Protein AF-A0A821RJ54-F1 (afdb_monomer_lite)

pLDDT: mean 86.12, std 19.25, range [28.7, 98.38]

Structure (mmCIF, N/CA/C/O backbone):
data_AF-A0A821RJ54-F1
#
_entry.id   AF-A0A821RJ54-F1
#
loop_
_atom_site.group_PDB
_atom_site.id
_atom_site.type_symbol
_atom_site.label_atom_id
_atom_site.label_alt_id
_atom_site.label_comp_id
_atom_site.label_asym_id
_atom_site.label_entity_id
_atom_site.label_seq_id
_atom_site.pdbx_PDB_ins_code
_atom_site.Cartn_x
_atom_site.Cartn_y
_atom_site.Cartn_z
_atom_site.occupancy
_atom_site.B_iso_or_equiv
_atom_site.auth_seq_id
_atom_site.auth_comp_id
_atom_site.auth_asym_id
_atom_site.auth_atom_id
_atom_site.pdbx_PDB_model_num
ATOM 1 N N . MET A 1 1 ? -4.723 -17.948 9.704 1.00 34.53 1 MET A N 1
ATOM 2 C CA . MET A 1 1 ? -5.056 -16.694 10.411 1.00 34.53 1 MET A CA 1
ATOM 3 C C . MET A 1 1 ? -3.763 -15.962 10.741 1.00 34.53 1 MET A C 1
ATOM 5 O O . MET A 1 1 ? -3.306 -16.032 11.872 1.00 34.53 1 MET A O 1
ATOM 9 N N . SER A 1 2 ? -3.156 -15.291 9.763 1.00 28.70 2 SER A N 1
ATOM 10 C CA . SER A 1 2 ? -2.050 -14.372 10.047 1.00 28.70 2 SER A CA 1
ATOM 11 C C . SER A 1 2 ? -2.636 -12.979 10.188 1.00 28.70 2 SER A C 1
ATOM 13 O O . SER A 1 2 ? -2.701 -12.222 9.225 1.00 28.70 2 SER A O 1
ATOM 15 N N . PHE A 1 3 ? -3.133 -12.679 11.389 1.00 28.75 3 PHE A N 1
ATOM 16 C CA . PHE A 1 3 ? -3.242 -11.293 11.824 1.00 28.75 3 PHE A CA 1
ATOM 17 C C . PHE A 1 3 ? -1.809 -10.775 11.871 1.00 28.75 3 PHE A C 1
ATOM 19 O O . PHE A 1 3 ? -1.004 -11.257 12.666 1.00 28.75 3 PHE A O 1
ATOM 26 N N . LEU A 1 4 ? -1.467 -9.923 10.907 1.00 35.19 4 LEU A N 1
ATOM 27 C CA . LEU A 1 4 ? -0.118 -9.415 10.732 1.00 35.19 4 LEU A CA 1
ATOM 28 C C . LEU A 1 4 ? 0.361 -8.783 12.037 1.00 35.19 4 LEU A C 1
ATOM 30 O O . LEU A 1 4 ? -0.200 -7.810 12.536 1.00 35.19 4 LEU A O 1
ATOM 34 N N . SER A 1 5 ? 1.405 -9.420 12.557 1.00 35.84 5 SER A N 1
ATOM 35 C CA . SER A 1 5 ? 2.320 -8.931 13.567 1.00 35.84 5 SER A CA 1
ATOM 36 C C . SER A 1 5 ? 2.819 -7.550 13.159 1.00 35.84 5 SER A C 1
ATOM 38 O O . SER A 1 5 ? 3.601 -7.420 12.220 1.00 35.84 5 SER A O 1
ATOM 40 N N . ILE A 1 6 ? 2.358 -6.520 13.862 1.00 37.44 6 ILE A N 1
ATOM 41 C CA . ILE A 1 6 ? 3.040 -5.232 13.922 1.00 37.44 6 ILE A CA 1
ATOM 42 C C . ILE A 1 6 ? 3.232 -4.930 15.400 1.00 37.44 6 ILE A C 1
ATOM 44 O O . ILE A 1 6 ? 2.366 -4.395 16.082 1.00 37.44 6 ILE A O 1
ATOM 48 N N . SER A 1 7 ? 4.376 -5.421 15.872 1.00 29.98 7 SER A N 1
ATOM 49 C CA . SER A 1 7 ? 5.270 -4.801 16.843 1.00 29.98 7 SER A CA 1
ATOM 50 C C . SER A 1 7 ? 4.654 -3.653 17.645 1.00 29.98 7 SER A C 1
ATOM 52 O O . SER A 1 7 ? 4.713 -2.495 17.235 1.00 29.98 7 SER A O 1
ATOM 54 N N . SER A 1 8 ? 4.184 -3.975 18.850 1.00 30.19 8 SER A N 1
ATOM 55 C CA . SER A 1 8 ? 4.201 -3.065 19.993 1.00 30.19 8 SER A CA 1
ATOM 56 C C . SER A 1 8 ? 5.647 -2.622 20.227 1.00 30.19 8 SER A C 1
ATOM 58 O O . SER A 1 8 ? 6.388 -3.245 20.981 1.00 30.19 8 SER A O 1
ATOM 60 N N . LYS A 1 9 ? 6.098 -1.599 19.502 1.00 33.84 9 LYS A N 1
ATOM 61 C CA . LYS A 1 9 ? 7.295 -0.858 19.880 1.00 33.84 9 LYS A CA 1
ATOM 62 C C . LYS A 1 9 ? 6.840 0.219 20.844 1.00 33.84 9 LYS A C 1
ATOM 64 O O . LYS A 1 9 ? 6.171 1.168 20.446 1.00 33.84 9 LYS A O 1
ATOM 69 N N . SER A 1 10 ? 7.165 -0.019 22.108 1.00 35.53 10 SER A N 1
ATOM 70 C CA . SER A 1 10 ? 7.227 0.964 23.173 1.00 35.53 10 SER A CA 1
ATOM 71 C C . SER A 1 10 ? 7.768 2.284 22.627 1.00 35.53 10 SER A C 1
ATOM 73 O O . SER A 1 10 ? 8.932 2.370 22.243 1.00 35.53 10 SER A O 1
ATOM 75 N N . LEU A 1 11 ? 6.908 3.294 22.561 1.00 31.62 11 LEU A N 1
ATOM 76 C CA . LEU A 1 11 ? 7.347 4.672 22.706 1.00 31.62 11 LEU A CA 1
ATOM 77 C C . LEU A 1 11 ? 7.414 4.882 24.211 1.00 31.62 11 LEU A C 1
ATOM 79 O O . LEU A 1 11 ? 6.404 5.124 24.870 1.00 31.62 11 LEU A O 1
ATOM 83 N N . GLU A 1 12 ? 8.601 4.616 24.745 1.00 32.25 12 GLU A N 1
ATOM 84 C CA . GLU A 1 12 ? 8.975 5.038 26.082 1.00 32.25 12 GLU A CA 1
ATOM 85 C C . GLU A 1 12 ? 8.713 6.540 26.216 1.00 32.25 12 GLU A C 1
ATOM 87 O O . GLU A 1 12 ? 8.989 7.337 25.317 1.00 32.25 12 GLU A O 1
ATOM 92 N N . ASN A 1 13 ? 8.089 6.870 27.343 1.00 39.12 13 ASN A N 1
ATOM 93 C CA . ASN A 1 13 ? 7.921 8.207 27.877 1.00 39.12 13 ASN A CA 1
ATOM 94 C C . ASN A 1 13 ? 9.247 8.965 27.847 1.00 39.12 13 ASN A C 1
ATOM 96 O O . ASN A 1 13 ? 10.167 8.527 28.523 1.00 39.12 13 ASN A O 1
ATOM 100 N N . ASP A 1 14 ? 9.294 10.124 27.190 1.00 34.56 14 ASP A N 1
ATOM 101 C CA . ASP A 1 14 ? 10.335 11.131 27.461 1.00 34.56 14 ASP A CA 1
ATOM 102 C C . ASP A 1 14 ? 9.883 12.595 27.261 1.00 34.56 14 ASP A C 1
ATOM 104 O O . ASP A 1 14 ? 10.694 13.510 27.326 1.00 34.56 14 ASP A O 1
ATOM 108 N N . ASP A 1 15 ? 8.579 12.870 27.113 1.00 40.56 15 ASP A N 1
ATOM 109 C CA . ASP A 1 15 ? 8.075 14.244 26.890 1.00 40.56 15 ASP A CA 1
ATOM 110 C C . ASP A 1 15 ? 7.338 14.855 28.105 1.00 40.56 15 ASP A C 1
ATOM 112 O O . ASP A 1 15 ? 6.805 15.960 28.016 1.00 40.56 15 ASP A O 1
ATOM 116 N N . ASN A 1 16 ? 7.322 14.190 29.270 1.00 35.31 16 ASN A N 1
ATOM 117 C CA . ASN A 1 16 ? 6.563 14.673 30.438 1.00 35.31 16 ASN A CA 1
ATOM 118 C C . ASN A 1 16 ? 7.344 15.640 31.354 1.00 35.31 16 ASN A C 1
ATOM 120 O O . ASN A 1 16 ? 6.782 16.177 32.303 1.00 35.31 16 ASN A O 1
ATOM 124 N N . HIS A 1 17 ? 8.637 15.877 31.095 1.00 35.91 17 HIS A N 1
ATOM 125 C CA . HIS A 1 17 ? 9.466 16.767 31.926 1.00 35.91 17 HIS A CA 1
ATOM 126 C C . HIS A 1 17 ? 9.655 18.177 31.348 1.00 35.91 17 HIS A C 1
ATOM 128 O O . HIS A 1 17 ? 10.149 19.054 32.046 1.00 35.91 17 HIS A O 1
ATOM 134 N N . HIS A 1 18 ? 9.233 18.421 30.101 1.00 42.06 18 HIS A N 1
ATOM 135 C CA . HIS A 1 18 ? 9.397 19.723 29.438 1.00 42.06 18 HIS A CA 1
ATOM 136 C C . HIS A 1 18 ? 8.102 20.551 29.359 1.00 42.06 18 HIS A C 1
ATOM 138 O O . HIS A 1 18 ? 8.155 21.750 29.097 1.00 42.06 18 HIS A O 1
ATOM 144 N N . HIS A 1 19 ? 6.940 19.934 29.610 1.00 42.72 19 HIS A N 1
ATOM 145 C CA . HIS A 1 19 ? 5.665 20.653 29.723 1.00 42.72 19 HIS A CA 1
ATOM 146 C C . HIS A 1 19 ? 5.599 21.480 31.011 1.00 42.72 19 HIS A C 1
ATOM 148 O O . HIS A 1 19 ? 5.215 22.644 30.978 1.00 42.72 19 HIS A O 1
ATOM 154 N N . HIS A 1 20 ? 6.088 20.932 32.129 1.00 42.62 20 HIS A N 1
ATOM 155 C CA . HIS A 1 20 ? 5.952 21.588 33.429 1.00 42.62 20 HIS A CA 1
ATOM 156 C C . HIS A 1 20 ? 6.779 22.880 33.552 1.00 42.62 20 HIS A C 1
ATOM 158 O O . HIS A 1 20 ? 6.346 23.829 34.198 1.00 42.62 20 HIS A O 1
ATOM 164 N N . THR A 1 21 ? 7.942 22.945 32.894 1.00 50.69 21 THR A N 1
ATOM 165 C CA . THR A 1 21 ? 8.817 24.132 32.894 1.00 50.69 21 THR A CA 1
ATOM 166 C C . THR A 1 21 ? 8.290 25.244 31.986 1.00 50.69 21 THR A C 1
ATOM 168 O O . THR A 1 21 ? 8.485 26.417 32.281 1.00 50.69 21 THR A O 1
ATOM 171 N N . LYS A 1 22 ? 7.600 24.893 30.892 1.00 50.34 22 LYS A N 1
ATOM 172 C CA . LYS A 1 22 ? 7.059 25.867 29.932 1.00 50.34 22 LYS A CA 1
ATOM 173 C C . LYS A 1 22 ? 5.683 26.399 30.329 1.00 50.34 22 LYS A C 1
ATOM 175 O O . LYS A 1 22 ? 5.432 27.582 30.140 1.00 50.34 22 LYS A O 1
ATOM 180 N N . ASP A 1 23 ? 4.853 25.584 30.976 1.00 53.19 23 ASP A N 1
ATOM 181 C CA . ASP A 1 23 ? 3.610 26.059 31.598 1.00 53.19 23 ASP A CA 1
ATOM 182 C C . ASP A 1 23 ? 3.908 26.996 32.790 1.00 53.19 23 ASP A C 1
ATOM 184 O O . ASP A 1 23 ? 3.153 27.928 33.052 1.00 53.19 23 ASP A O 1
ATOM 188 N N . SER A 1 24 ? 5.060 26.819 33.458 1.00 54.16 24 SER A N 1
ATOM 189 C CA . SER A 1 24 ? 5.562 27.752 34.478 1.00 54.16 24 SER A CA 1
ATOM 190 C C . SER A 1 24 ? 5.932 29.122 33.901 1.00 54.16 24 SER A C 1
ATOM 192 O O . SER A 1 24 ? 5.669 30.122 34.553 1.00 54.16 24 SER A O 1
ATOM 194 N N . LEU A 1 25 ? 6.505 29.185 32.692 1.00 58.66 25 LEU A N 1
ATOM 195 C CA . LEU A 1 25 ? 6.824 30.451 32.013 1.00 58.66 25 LEU A CA 1
ATOM 196 C C . LEU A 1 25 ? 5.553 31.204 31.603 1.00 58.66 25 LEU A C 1
ATOM 198 O O . LEU A 1 25 ? 5.485 32.417 31.752 1.00 58.66 25 LEU A O 1
ATOM 202 N N . ILE A 1 26 ? 4.526 30.489 31.133 1.00 61.19 26 ILE A N 1
ATOM 203 C CA . ILE A 1 26 ? 3.223 31.091 30.814 1.00 61.19 26 ILE A CA 1
ATOM 204 C C . ILE A 1 26 ? 2.575 31.637 32.086 1.00 61.19 26 ILE A C 1
ATOM 206 O O . ILE A 1 26 ? 2.132 32.779 32.089 1.00 61.19 26 ILE A O 1
ATOM 210 N N . ASN A 1 27 ? 2.573 30.863 33.174 1.00 61.09 27 ASN A N 1
ATOM 211 C CA . ASN A 1 27 ? 2.041 31.327 34.453 1.00 61.09 27 ASN A CA 1
ATOM 212 C C . ASN A 1 27 ? 2.841 32.504 35.028 1.00 61.09 27 ASN A C 1
ATOM 214 O O . ASN A 1 27 ? 2.232 33.407 35.576 1.00 61.09 27 ASN A O 1
ATOM 218 N N . GLU A 1 28 ? 4.165 32.550 34.853 1.00 60.78 28 GLU A N 1
ATOM 219 C CA . GLU A 1 28 ? 4.994 33.677 35.304 1.00 60.78 28 GLU A CA 1
ATOM 220 C C . GLU A 1 28 ? 4.765 34.949 34.462 1.00 60.78 28 GLU A C 1
ATOM 222 O O . GLU A 1 28 ? 4.777 36.057 34.998 1.00 60.78 28 GLU A O 1
ATOM 227 N N . ILE A 1 29 ? 4.507 34.811 33.155 1.00 61.25 29 ILE A N 1
ATOM 228 C CA . ILE A 1 29 ? 4.112 35.924 32.272 1.00 61.25 29 ILE A CA 1
ATOM 229 C C . ILE A 1 29 ? 2.700 36.421 32.625 1.00 61.25 29 ILE A C 1
ATOM 231 O O . ILE A 1 29 ? 2.468 37.628 32.656 1.00 61.25 29 ILE A O 1
ATOM 235 N N . VAL A 1 30 ? 1.772 35.507 32.929 1.00 60.28 30 VAL A N 1
ATOM 236 C CA . VAL A 1 30 ? 0.394 35.834 33.328 1.00 60.28 30 VAL A CA 1
ATOM 237 C C . VAL A 1 30 ? 0.355 36.472 34.726 1.00 60.28 30 VAL A C 1
ATOM 239 O O . VAL A 1 30 ? -0.284 37.507 34.892 1.00 60.28 30 VAL A O 1
ATOM 242 N N . GLU A 1 31 ? 1.102 35.960 35.710 1.00 56.53 31 GLU A N 1
ATOM 243 C CA . GLU A 1 31 ? 1.198 36.565 37.052 1.00 56.53 31 GLU A CA 1
ATOM 244 C C . GLU A 1 31 ? 1.876 37.943 37.023 1.00 56.53 31 GLU A C 1
ATOM 246 O O . GLU A 1 31 ? 1.408 38.861 37.695 1.00 56.53 31 GLU A O 1
ATOM 251 N N . LYS A 1 32 ? 2.916 38.146 36.198 1.00 53.50 32 LYS A N 1
ATOM 252 C CA . LYS A 1 32 ? 3.509 39.484 35.999 1.00 53.50 32 LYS A CA 1
ATOM 253 C C . LYS A 1 32 ? 2.549 40.477 35.342 1.00 53.50 32 LYS A C 1
ATOM 255 O O . LYS A 1 32 ? 2.716 41.674 35.550 1.00 53.50 32 LYS A O 1
ATOM 260 N N . SER A 1 33 ? 1.563 40.007 34.575 1.00 47.56 33 SER A N 1
ATOM 261 C CA . SER A 1 33 ? 0.562 40.871 33.938 1.00 47.56 33 SER A CA 1
ATOM 262 C C . SER A 1 33 ? -0.592 41.280 34.865 1.00 47.56 33 SER A C 1
ATOM 264 O O . SER A 1 33 ? -1.154 42.356 34.676 1.00 47.56 33 SER A O 1
ATOM 266 N N . ASP A 1 34 ? -0.902 40.488 35.900 1.00 48.06 34 ASP A N 1
ATOM 267 C CA . ASP A 1 34 ? -1.974 40.793 36.865 1.00 48.06 34 ASP A CA 1
ATOM 268 C C . ASP A 1 34 ? -1.553 41.820 37.942 1.00 48.06 34 ASP A C 1
ATOM 270 O O . ASP A 1 34 ? -2.408 42.496 38.520 1.00 48.06 34 ASP A O 1
ATOM 274 N N . GLU A 1 35 ? -0.250 42.006 38.201 1.00 48.88 35 GLU A N 1
ATOM 275 C CA . GLU A 1 35 ? 0.247 43.048 39.122 1.00 48.88 35 GLU A CA 1
ATOM 276 C C . GLU A 1 35 ? 0.408 44.438 38.462 1.00 48.88 35 GLU A C 1
ATOM 278 O O . GLU A 1 35 ? 0.494 45.449 39.166 1.00 48.88 35 GLU A O 1
ATOM 283 N N . THR A 1 36 ? 0.368 44.530 37.126 1.00 45.75 36 THR A N 1
ATOM 284 C CA . THR A 1 36 ? 0.456 45.786 36.357 1.00 45.75 36 THR A CA 1
ATOM 285 C C . THR A 1 36 ? -0.816 46.024 35.540 1.00 45.75 36 THR A C 1
ATOM 287 O O . THR A 1 36 ? -0.853 45.808 34.331 1.00 45.75 36 THR A O 1
ATOM 290 N N . ASN A 1 37 ? -1.878 46.484 36.203 1.00 48.25 37 ASN A N 1
ATOM 291 C CA . ASN A 1 37 ? -3.096 46.942 35.527 1.00 48.25 37 ASN A CA 1
ATOM 292 C C . ASN A 1 37 ? -2.780 48.039 34.482 1.00 48.25 37 ASN A C 1
ATOM 294 O O . ASN A 1 37 ? -2.194 49.068 34.821 1.00 48.25 37 ASN A O 1
ATOM 298 N N . ASP A 1 38 ? -3.264 47.824 33.253 1.00 51.91 38 ASP A N 1
ATOM 299 C CA . ASP A 1 38 ? -3.436 48.788 32.151 1.00 51.91 38 ASP A CA 1
ATOM 300 C C . ASP A 1 38 ? -2.200 49.272 31.356 1.00 51.91 38 ASP A C 1
ATOM 302 O O . ASP A 1 38 ? -2.254 50.338 30.735 1.00 51.91 38 ASP A O 1
ATOM 306 N N . GLU A 1 39 ? -1.113 48.498 31.261 1.00 57.09 39 GLU A N 1
ATOM 307 C CA . GLU A 1 39 ? -0.114 48.721 30.197 1.00 57.09 39 GLU A CA 1
ATOM 308 C C . GLU A 1 39 ? -0.442 47.821 28.985 1.00 57.09 39 GLU A C 1
ATOM 310 O O . GLU A 1 39 ? -0.597 46.608 29.150 1.00 57.09 39 GLU A O 1
ATOM 315 N N . PRO A 1 40 ? -0.628 48.365 27.763 1.00 59.44 40 PRO A N 1
ATOM 316 C CA . PRO A 1 40 ? -0.972 47.544 26.610 1.00 59.44 40 PRO A CA 1
ATOM 317 C C . PRO A 1 40 ? 0.176 46.574 26.318 1.00 59.44 40 PRO A C 1
ATOM 319 O O . PRO A 1 40 ? 1.277 47.004 25.973 1.00 59.44 40 PRO A O 1
ATOM 322 N N . LEU A 1 41 ? -0.102 45.271 26.444 1.00 65.06 41 LEU A N 1
ATOM 323 C CA . LEU A 1 41 ? 0.812 44.197 26.053 1.00 65.06 41 LEU A CA 1
ATOM 324 C C . LEU A 1 41 ? 1.359 44.466 24.647 1.00 65.06 41 LEU A C 1
ATOM 326 O O . LEU A 1 41 ? 0.606 44.883 23.759 1.00 65.06 41 LEU A O 1
ATOM 330 N N . ASP A 1 42 ? 2.655 44.203 24.435 1.00 81.00 42 ASP A N 1
ATOM 331 C CA . ASP A 1 42 ? 3.249 44.288 23.099 1.00 81.00 42 ASP A CA 1
ATOM 332 C C . ASP A 1 42 ? 2.368 43.474 22.132 1.00 81.00 42 ASP A C 1
ATOM 334 O O . ASP A 1 42 ? 2.140 42.279 22.371 1.00 81.00 42 ASP A O 1
ATOM 338 N N . PRO A 1 43 ? 1.868 44.080 21.037 1.00 85.38 43 PRO A N 1
ATOM 339 C CA . PRO A 1 43 ? 1.039 43.389 20.057 1.00 85.38 43 PRO A CA 1
ATOM 340 C C . PRO A 1 43 ? 1.632 42.057 19.575 1.00 85.38 43 PRO A C 1
ATOM 342 O O . PRO A 1 43 ? 0.889 41.149 19.214 1.00 85.38 43 PRO A O 1
ATOM 345 N N . ARG A 1 44 ? 2.962 41.906 19.576 1.00 86.19 44 ARG A N 1
ATOM 346 C CA . ARG A 1 44 ? 3.659 40.663 19.214 1.00 86.19 44 ARG A CA 1
ATOM 347 C C . ARG A 1 44 ? 3.493 39.567 20.266 1.00 86.19 44 ARG A C 1
ATOM 349 O O . ARG A 1 44 ? 3.259 38.419 19.894 1.00 86.19 44 ARG A O 1
ATOM 356 N N . ILE A 1 45 ? 3.579 39.916 21.550 1.00 86.94 45 ILE A N 1
ATOM 357 C CA . ILE A 1 45 ? 3.339 38.989 22.668 1.00 86.94 45 ILE A CA 1
ATOM 358 C C . ILE A 1 45 ? 1.875 38.549 22.646 1.00 86.94 45 ILE A C 1
ATOM 360 O O . ILE A 1 45 ? 1.590 37.355 22.714 1.00 86.94 45 ILE A O 1
ATOM 364 N N . GLN A 1 46 ? 0.957 39.497 22.445 1.00 89.44 46 GLN A N 1
ATOM 365 C CA . GLN A 1 46 ? -0.475 39.222 22.342 1.00 89.44 46 GLN A CA 1
ATOM 366 C C . GLN A 1 46 ? -0.789 38.208 21.225 1.00 89.44 46 GLN A C 1
ATOM 368 O O . GLN A 1 46 ? -1.486 37.223 21.462 1.00 89.44 46 GLN A O 1
ATOM 373 N N . ILE A 1 47 ? -0.223 38.397 20.026 1.00 89.62 47 ILE A N 1
ATOM 374 C CA . ILE A 1 47 ? -0.426 37.489 18.884 1.00 89.62 47 ILE A CA 1
ATOM 375 C C . ILE A 1 47 ? 0.084 36.073 19.185 1.00 89.62 47 ILE A C 1
ATOM 377 O O . ILE A 1 47 ? -0.586 35.090 18.858 1.00 89.62 47 ILE A O 1
ATOM 381 N N . GLU A 1 48 ? 1.270 35.935 19.780 1.00 90.44 48 GLU A N 1
ATOM 382 C CA . GLU A 1 48 ? 1.837 34.608 20.047 1.00 90.44 48 GLU A CA 1
ATOM 383 C C . GLU A 1 48 ? 1.147 33.903 21.230 1.00 90.44 48 GLU A C 1
ATOM 385 O O . GLU A 1 48 ? 0.990 32.681 21.193 1.00 90.44 48 GLU A O 1
ATOM 390 N N . LEU A 1 49 ? 0.629 34.641 22.220 1.00 91.00 49 LEU A N 1
ATOM 391 C CA . LEU A 1 49 ? -0.242 34.089 23.267 1.00 91.00 49 LEU A CA 1
ATOM 392 C C . LEU A 1 49 ? -1.580 33.605 22.699 1.00 91.00 49 LEU A C 1
ATOM 394 O O . LEU A 1 49 ? -2.018 32.496 23.008 1.00 91.00 49 LEU A O 1
ATOM 398 N N . GLU A 1 50 ? -2.216 34.384 21.821 1.00 92.38 50 GLU A N 1
ATOM 399 C CA . GLU A 1 50 ? -3.429 33.958 21.112 1.00 92.38 50 GLU A CA 1
ATOM 400 C C . GLU A 1 50 ? -3.173 32.695 20.283 1.00 92.38 50 GLU A C 1
ATOM 402 O O . GLU A 1 50 ? -3.981 31.762 20.290 1.00 92.38 50 GLU A O 1
ATOM 407 N N . ARG A 1 51 ? -2.011 32.615 19.626 1.00 92.06 51 ARG A N 1
ATOM 408 C CA . ARG A 1 51 ? -1.591 31.437 18.863 1.00 92.06 51 ARG A CA 1
ATOM 409 C C . ARG A 1 51 ? -1.357 30.215 19.747 1.00 92.06 51 ARG A C 1
ATOM 411 O O . ARG A 1 51 ? -1.768 29.116 19.370 1.00 92.06 51 ARG A O 1
ATOM 418 N N . ALA A 1 52 ? -0.712 30.386 20.899 1.00 93.38 52 ALA A N 1
ATOM 419 C CA . ALA A 1 52 ? -0.497 29.315 21.866 1.00 93.38 52 ALA A CA 1
ATOM 420 C C . ALA A 1 52 ? -1.834 28.808 22.431 1.00 93.38 52 ALA A C 1
ATOM 422 O O . ALA A 1 52 ? -2.090 27.607 22.398 1.00 93.38 52 ALA A O 1
ATOM 423 N N . ASN A 1 53 ? -2.728 29.712 22.838 1.00 92.88 53 ASN A N 1
ATOM 424 C CA . ASN A 1 53 ? -4.061 29.375 23.340 1.00 92.88 53 ASN A CA 1
ATOM 425 C C . ASN A 1 53 ? -4.919 28.660 22.287 1.00 92.88 53 ASN A C 1
ATOM 427 O O . ASN A 1 53 ? -5.578 27.662 22.592 1.00 92.88 53 ASN A O 1
ATOM 431 N N . ALA A 1 54 ? -4.877 29.123 21.033 1.00 93.38 54 ALA A N 1
ATOM 432 C CA . ALA A 1 54 ? -5.544 28.458 19.919 1.00 93.38 54 ALA A CA 1
ATOM 433 C C . ALA A 1 54 ? -4.999 27.037 19.705 1.00 93.38 54 ALA A C 1
ATOM 435 O O . ALA A 1 54 ? -5.785 26.097 19.584 1.00 93.38 54 ALA A O 1
ATOM 436 N N . ALA A 1 55 ? -3.673 26.863 19.729 1.00 94.00 55 ALA A N 1
ATOM 437 C CA . ALA A 1 55 ? -3.044 25.552 19.600 1.00 94.00 55 ALA A CA 1
ATOM 438 C C . ALA A 1 55 ? -3.395 24.618 20.774 1.00 94.00 55 ALA A C 1
ATOM 440 O O . ALA A 1 55 ? -3.661 23.443 20.544 1.00 94.00 55 ALA A O 1
ATOM 441 N N . THR A 1 56 ? -3.462 25.117 22.011 1.00 95.94 56 THR A N 1
ATOM 442 C CA . THR A 1 56 ? -3.880 24.333 23.189 1.00 95.94 56 THR A CA 1
ATOM 443 C C . THR A 1 56 ? -5.330 23.869 23.077 1.00 95.94 56 THR A C 1
ATOM 445 O O . THR A 1 56 ? -5.627 22.694 23.294 1.00 95.94 56 THR A O 1
ATOM 448 N N . SER A 1 57 ? -6.239 24.766 22.686 1.00 96.06 57 SER A N 1
ATOM 449 C CA . SER A 1 57 ? -7.644 24.417 22.445 1.00 96.06 57 SER A CA 1
ATOM 450 C C . SER A 1 57 ? -7.781 23.369 21.333 1.00 96.06 57 SER A C 1
ATOM 452 O O . SER A 1 57 ? -8.513 22.386 21.474 1.00 96.06 57 SER A O 1
ATOM 454 N N . GLU A 1 58 ? -7.013 23.527 20.251 1.00 95.88 58 GLU A N 1
ATOM 455 C CA . GLU A 1 58 ? -6.961 22.564 19.153 1.00 95.88 58 GLU A CA 1
ATOM 456 C C . GLU A 1 58 ? -6.427 21.197 19.608 1.00 95.88 58 GLU A C 1
ATOM 458 O O . GLU A 1 58 ? -7.019 20.177 19.258 1.00 95.88 58 GLU A O 1
ATOM 463 N N . ILE A 1 59 ? -5.371 21.156 20.430 1.00 96.19 59 ILE A N 1
ATOM 464 C CA . ILE A 1 59 ? -4.838 19.913 21.011 1.00 96.19 59 ILE A CA 1
ATOM 465 C C . ILE A 1 59 ? -5.916 19.203 21.831 1.00 96.19 59 ILE A C 1
ATOM 467 O O . ILE A 1 59 ? -6.187 18.037 21.560 1.00 96.19 59 ILE A O 1
ATOM 471 N N . ASN A 1 60 ? -6.578 19.898 22.759 1.00 96.56 60 ASN A N 1
ATOM 472 C CA . ASN A 1 60 ? -7.604 19.301 23.622 1.00 96.56 60 ASN A CA 1
ATOM 473 C C . ASN A 1 60 ? -8.778 18.723 22.812 1.00 96.56 60 ASN A C 1
ATOM 475 O O . ASN A 1 60 ? -9.263 17.619 23.077 1.00 96.56 60 ASN A O 1
ATOM 479 N N . ASN A 1 61 ? -9.222 19.455 21.786 1.00 97.75 61 ASN A N 1
ATOM 480 C CA . ASN A 1 61 ? -10.277 18.999 20.884 1.00 97.75 61 ASN A CA 1
ATOM 481 C C . ASN A 1 61 ? -9.845 17.762 20.079 1.00 97.75 61 ASN A C 1
ATOM 483 O O . ASN A 1 61 ? -10.598 16.797 19.955 1.00 97.75 61 ASN A O 1
ATOM 487 N N . LEU A 1 62 ? -8.628 17.770 19.531 1.00 97.25 62 LEU A N 1
ATOM 488 C CA . LEU A 1 62 ? -8.109 16.642 18.764 1.00 97.25 62 LEU A CA 1
ATOM 489 C C . LEU A 1 62 ? -7.844 15.410 19.641 1.00 97.25 62 LEU A C 1
ATOM 491 O O . LEU A 1 62 ? -8.063 14.295 19.175 1.00 97.25 62 LEU A O 1
ATOM 495 N N . GLU A 1 63 ? -7.410 15.586 20.889 1.00 97.00 63 GLU A N 1
ATOM 496 C CA . GLU A 1 63 ? -7.246 14.496 21.859 1.00 97.00 63 GLU A CA 1
ATOM 497 C C . GLU A 1 63 ? -8.602 13.867 22.210 1.00 97.00 63 GLU A C 1
ATOM 499 O O . GLU A 1 63 ? -8.741 12.647 22.141 1.00 97.00 63 GLU A O 1
ATOM 504 N N . THR A 1 64 ? -9.643 14.681 22.417 1.00 97.94 64 THR A N 1
ATOM 505 C CA . THR A 1 64 ? -11.018 14.177 22.598 1.00 97.94 64 THR A CA 1
ATOM 506 C C . THR A 1 64 ? -11.490 13.377 21.376 1.00 97.94 64 THR A C 1
ATOM 508 O O . THR A 1 64 ? -11.978 12.254 21.504 1.00 97.94 64 THR A O 1
ATOM 511 N N . GLN A 1 65 ? -11.283 13.906 20.164 1.00 96.88 65 GLN A N 1
ATOM 512 C CA . GLN A 1 65 ? -11.630 13.198 18.924 1.00 96.88 65 GLN A CA 1
ATOM 513 C C . GLN A 1 65 ? -10.830 11.904 18.731 1.00 96.88 65 GLN A C 1
ATOM 515 O O . GLN A 1 65 ? -11.328 10.955 18.118 1.00 96.88 65 GLN A O 1
ATOM 520 N N . LEU A 1 66 ? -9.581 11.860 19.202 1.00 97.94 66 LEU A N 1
ATOM 521 C CA . LEU A 1 66 ? -8.755 10.661 19.145 1.00 97.94 66 LEU A CA 1
ATOM 522 C C . LEU A 1 66 ? -9.348 9.566 20.031 1.00 97.94 66 LEU A C 1
ATOM 524 O O . LEU A 1 66 ? -9.501 8.437 19.562 1.00 97.94 66 LEU A O 1
ATOM 528 N N . ASP A 1 67 ? -9.717 9.906 21.263 1.00 97.88 67 ASP A N 1
ATOM 529 C CA . ASP A 1 67 ? -10.325 8.970 22.206 1.00 97.88 67 ASP A CA 1
ATOM 530 C C . ASP A 1 67 ? -11.663 8.438 21.677 1.00 97.88 67 ASP A C 1
ATOM 532 O O . ASP A 1 67 ? -11.893 7.226 21.671 1.00 97.88 67 ASP A O 1
ATOM 536 N N . GLU A 1 68 ? -12.520 9.311 21.141 1.00 96.69 68 GLU A N 1
ATOM 537 C CA . GLU A 1 68 ? -13.776 8.913 20.493 1.00 96.69 68 GLU A CA 1
ATOM 538 C C . GLU A 1 68 ? -13.537 7.962 19.310 1.00 96.69 68 GLU A C 1
ATOM 540 O O . GLU A 1 68 ? -14.185 6.916 19.198 1.00 96.69 68 GLU A O 1
ATOM 545 N N . ALA A 1 69 ? -12.575 8.281 18.437 1.00 96.00 69 ALA A N 1
ATOM 546 C CA . ALA A 1 69 ? -12.239 7.445 17.288 1.00 96.00 69 ALA A CA 1
ATOM 547 C C . ALA A 1 69 ? -11.685 6.074 17.712 1.00 96.00 69 ALA A C 1
ATOM 549 O O . ALA A 1 69 ? -12.023 5.054 17.104 1.00 96.00 69 ALA A O 1
ATOM 550 N N . GLN A 1 70 ? -10.8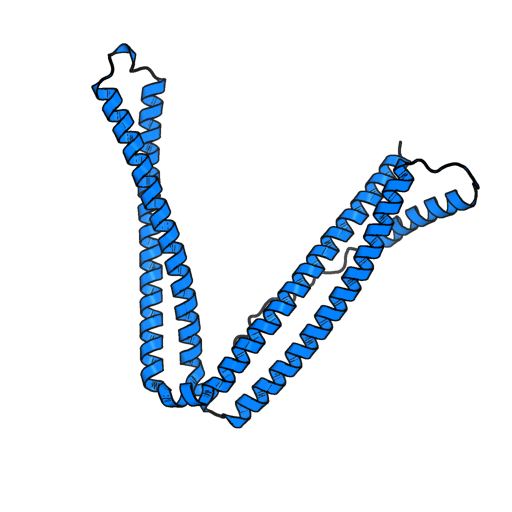71 6.023 18.770 1.00 97.25 70 GLN A N 1
ATOM 551 C CA . GLN A 1 70 ? -10.347 4.778 19.335 1.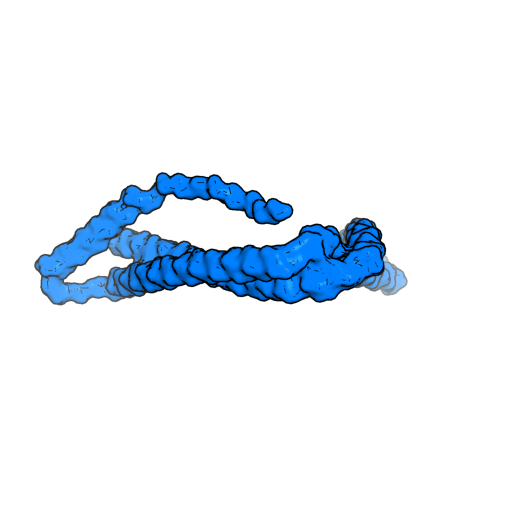00 97.25 70 GLN A CA 1
ATOM 552 C C . GLN A 1 70 ? -11.452 3.922 19.965 1.00 97.25 70 GLN A C 1
ATOM 554 O O . GLN A 1 70 ? -11.505 2.711 19.728 1.00 97.25 70 GLN A O 1
ATOM 559 N N . GLN A 1 71 ? -12.366 4.534 20.721 1.00 97.56 71 GLN A N 1
ATOM 560 C CA . GLN A 1 71 ? -13.517 3.840 21.303 1.00 97.56 71 GLN A CA 1
ATOM 561 C C . GLN A 1 71 ? -14.447 3.284 20.219 1.00 97.56 71 GLN A C 1
ATOM 563 O O . GLN A 1 71 ? -14.886 2.128 20.301 1.00 97.56 71 GLN A O 1
ATOM 568 N N . LEU A 1 72 ? -14.706 4.069 19.169 1.00 96.31 72 LEU A N 1
ATOM 569 C CA . LEU A 1 72 ? -15.490 3.636 18.016 1.00 96.31 72 LEU A CA 1
ATOM 570 C C . LEU A 1 72 ? -14.824 2.453 17.308 1.00 96.31 72 LEU A C 1
ATOM 572 O O . LEU A 1 72 ? -15.503 1.467 17.010 1.00 96.31 72 LEU A O 1
ATOM 576 N N . PHE A 1 73 ? -13.506 2.513 17.090 1.00 97.50 73 PHE A N 1
ATOM 577 C CA . PHE A 1 73 ? -12.744 1.414 16.498 1.00 97.50 73 PHE A CA 1
ATOM 578 C C . PHE A 1 73 ? -12.853 0.138 17.329 1.00 97.50 73 PHE A C 1
ATOM 580 O O . PHE A 1 73 ? -13.184 -0.923 16.799 1.00 97.50 73 PHE A O 1
ATOM 587 N N . GLN A 1 74 ? -12.639 0.232 18.641 1.00 97.56 74 GLN A N 1
ATOM 588 C CA . GLN A 1 74 ? -12.697 -0.923 19.531 1.00 97.56 74 GLN A CA 1
ATOM 589 C C . GLN A 1 74 ? -14.096 -1.555 19.557 1.00 97.56 74 GLN A C 1
ATOM 591 O O . GLN A 1 74 ? -14.238 -2.781 19.503 1.00 97.56 74 GLN A O 1
ATOM 596 N N . THR A 1 75 ? -15.141 -0.728 19.597 1.00 97.19 75 THR A N 1
ATOM 597 C CA . THR A 1 75 ? -16.536 -1.186 19.573 1.00 97.19 75 THR A CA 1
ATOM 598 C C . THR A 1 75 ? -16.870 -1.858 18.241 1.00 97.19 75 THR A C 1
ATOM 600 O O . THR A 1 75 ? -17.365 -2.987 18.220 1.00 97.19 75 THR A O 1
ATOM 603 N N . SER A 1 76 ? -16.527 -1.214 17.123 1.00 96.06 76 SER A N 1
ATOM 604 C CA . SER A 1 76 ? -16.745 -1.741 15.769 1.00 96.06 76 SER A CA 1
ATOM 605 C C . SER A 1 76 ? -15.983 -3.048 15.549 1.00 96.06 76 SER A C 1
ATOM 607 O O . SER A 1 76 ? -16.540 -4.009 15.017 1.00 96.06 76 SER A O 1
ATOM 609 N N . PHE A 1 77 ? -14.742 -3.135 16.035 1.00 96.75 77 PHE A N 1
ATOM 610 C CA . PHE A 1 77 ? -13.917 -4.340 15.970 1.00 96.75 77 PHE A CA 1
ATOM 611 C C . PHE A 1 77 ? -14.567 -5.510 16.708 1.00 96.75 77 PHE A C 1
ATOM 613 O O . PHE A 1 77 ? -14.681 -6.609 16.156 1.00 96.75 77 PHE A O 1
ATOM 620 N N . ASN A 1 78 ? -15.037 -5.279 17.934 1.00 97.81 78 ASN A N 1
ATOM 621 C CA . ASN A 1 78 ? -15.704 -6.308 18.726 1.00 97.81 78 ASN A CA 1
ATOM 622 C C . ASN A 1 78 ? -17.017 -6.761 18.078 1.00 97.81 78 ASN A C 1
ATOM 624 O O . ASN A 1 78 ? -17.254 -7.967 17.972 1.00 97.81 78 ASN A O 1
ATOM 628 N N . ASN A 1 79 ? -17.818 -5.825 17.567 1.00 96.19 79 ASN A N 1
ATOM 629 C CA . ASN A 1 79 ? -19.059 -6.126 16.851 1.00 96.19 79 ASN A CA 1
ATOM 630 C C . ASN A 1 79 ? -18.796 -6.961 15.589 1.00 96.19 79 ASN A C 1
ATOM 632 O O . ASN A 1 79 ? -19.430 -7.999 15.380 1.00 96.19 79 ASN A O 1
ATOM 636 N N . CYS A 1 80 ? -17.812 -6.568 14.776 1.00 96.19 80 CYS A N 1
ATOM 637 C CA . CYS A 1 80 ? -17.406 -7.313 13.586 1.00 96.19 80 CYS A CA 1
ATOM 638 C C . CYS A 1 80 ? -16.910 -8.718 13.941 1.00 96.19 80 CYS A C 1
ATOM 640 O O . CYS A 1 80 ? -17.329 -9.701 13.328 1.00 96.19 80 CYS A O 1
ATOM 642 N N . LYS A 1 81 ? -16.064 -8.839 14.971 1.00 95.94 81 LYS A N 1
ATOM 643 C CA . LYS A 1 81 ? -15.547 -10.125 15.456 1.00 95.94 81 LYS A CA 1
ATOM 644 C C . LYS A 1 81 ? -16.675 -11.059 15.893 1.00 95.94 81 LYS A C 1
ATOM 646 O O . LYS A 1 81 ? -16.668 -12.231 15.516 1.00 95.94 81 LYS A O 1
ATOM 651 N N . GLN A 1 82 ? -17.647 -10.555 16.655 1.00 96.94 82 GLN A N 1
ATOM 652 C CA . GLN A 1 82 ? -18.809 -11.333 17.090 1.00 96.94 82 GLN A CA 1
ATOM 653 C C . GLN A 1 82 ? -19.670 -11.769 15.901 1.00 96.94 82 GLN A C 1
ATOM 655 O O . GLN A 1 82 ? -19.969 -12.955 15.764 1.00 96.94 82 GLN A O 1
ATOM 660 N N . ARG A 1 83 ? -20.001 -10.842 14.995 1.00 95.94 83 ARG A N 1
ATOM 661 C CA . ARG A 1 83 ? -20.785 -11.132 13.786 1.00 95.94 83 ARG A CA 1
ATOM 662 C C . ARG A 1 83 ? -20.119 -12.201 12.915 1.00 95.94 83 ARG A C 1
ATOM 664 O O . ARG A 1 83 ? -20.785 -13.133 12.468 1.00 95.94 83 ARG A O 1
ATOM 671 N N . LEU A 1 84 ? -18.806 -12.107 12.706 1.00 95.75 84 LEU A N 1
ATOM 672 C CA . LEU A 1 84 ? -18.047 -13.107 11.951 1.00 95.75 84 LEU A CA 1
ATOM 673 C C . LEU A 1 84 ? -17.994 -14.460 12.664 1.00 95.75 84 LEU A C 1
ATOM 675 O O . LEU A 1 84 ? -18.055 -15.490 11.996 1.00 95.75 84 LEU A O 1
ATOM 679 N N . ALA A 1 85 ? -17.911 -14.485 13.996 1.00 95.75 85 ALA A N 1
ATOM 680 C CA . ALA A 1 85 ? -17.937 -15.727 14.765 1.00 95.75 85 ALA A CA 1
ATOM 681 C C . ALA A 1 85 ? -19.287 -16.455 14.643 1.00 95.75 85 ALA A C 1
ATOM 683 O O . ALA A 1 85 ?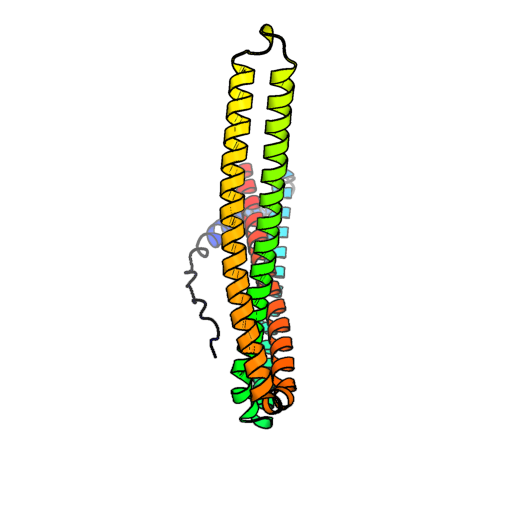 -19.305 -17.674 14.470 1.00 95.75 85 ALA A O 1
ATOM 684 N N . VAL A 1 86 ? -20.402 -15.715 14.671 1.00 96.38 86 VAL A N 1
ATOM 685 C CA . VAL A 1 86 ? -21.746 -16.271 14.439 1.00 96.38 86 VAL A CA 1
ATOM 686 C C . VAL A 1 86 ? -21.842 -16.862 13.031 1.00 96.38 86 VAL A C 1
ATOM 688 O O . VAL A 1 86 ? -22.138 -18.045 12.888 1.00 96.38 86 VAL A O 1
ATOM 691 N N . LEU A 1 87 ? -21.460 -16.100 11.999 1.00 94.62 87 LEU A N 1
ATOM 692 C CA . LEU A 1 87 ? -21.464 -16.587 10.613 1.00 94.62 87 LEU A CA 1
ATOM 693 C C . LEU A 1 87 ? -20.568 -17.819 10.418 1.00 94.62 87 LEU A C 1
ATOM 695 O O . LEU A 1 87 ? -20.944 -18.758 9.718 1.00 94.62 87 LEU A O 1
ATOM 699 N N . ALA A 1 88 ? -19.388 -17.847 11.042 1.00 94.69 88 ALA A N 1
ATOM 700 C CA . ALA A 1 88 ? -18.493 -18.998 10.978 1.00 94.69 88 ALA A CA 1
ATOM 701 C C . ALA A 1 88 ? -19.118 -20.248 11.618 1.00 94.69 88 ALA A C 1
ATOM 703 O O . ALA A 1 88 ? -18.983 -21.346 11.075 1.00 94.69 88 ALA A O 1
ATOM 704 N N . LYS A 1 89 ? -19.830 -20.085 12.741 1.00 95.44 89 LYS A N 1
ATOM 705 C CA . LYS A 1 89 ? -20.544 -21.175 13.416 1.00 95.44 89 LYS A CA 1
ATOM 706 C C . LYS A 1 89 ? -21.688 -21.718 12.557 1.00 95.44 89 LYS A C 1
ATOM 708 O O . LYS A 1 89 ? -21.791 -22.933 12.406 1.00 95.44 89 LYS A O 1
ATOM 713 N N . ASP A 1 90 ? -22.491 -20.839 11.964 1.00 94.38 90 ASP A N 1
ATOM 714 C CA . ASP A 1 90 ? -23.660 -21.218 11.158 1.00 94.38 90 ASP A CA 1
ATOM 715 C C . ASP A 1 90 ? -23.264 -21.924 9.852 1.00 94.38 90 ASP A C 1
ATOM 717 O O . ASP A 1 90 ? -23.917 -22.867 9.395 1.00 94.38 90 ASP A O 1
ATOM 721 N N . LEU A 1 91 ? -22.159 -21.491 9.240 1.00 92.62 91 LEU A N 1
ATOM 722 C CA . LEU A 1 91 ? -21.671 -22.036 7.973 1.00 92.62 91 LEU A CA 1
ATOM 723 C C . LEU A 1 91 ? -20.800 -23.290 8.162 1.00 92.62 91 LEU A C 1
ATOM 725 O O . LEU A 1 91 ? -20.777 -24.173 7.293 1.00 92.62 91 LEU A O 1
ATOM 729 N N . GLY A 1 92 ? -20.114 -23.406 9.300 1.00 92.19 92 GLY A N 1
ATOM 730 C CA . GLY A 1 92 ? -19.281 -24.549 9.658 1.00 92.19 92 GLY A CA 1
ATOM 731 C C . GLY A 1 92 ? -18.063 -24.717 8.743 1.00 92.19 92 GLY A C 1
ATOM 732 O O . GLY A 1 92 ? -17.406 -23.759 8.337 1.00 92.19 92 GLY A O 1
ATOM 733 N N . SER A 1 93 ? -17.744 -25.965 8.383 1.00 92.12 93 SER A N 1
ATOM 734 C CA . SER A 1 93 ? -16.487 -26.310 7.691 1.00 92.12 93 SER A CA 1
ATOM 735 C C . SER A 1 93 ? -16.334 -25.756 6.267 1.00 92.12 93 SER A C 1
ATOM 737 O O . SER A 1 93 ? -15.237 -25.821 5.711 1.00 92.12 93 SER A O 1
ATOM 739 N N . CYS A 1 94 ? -17.385 -25.204 5.644 1.00 93.38 94 CYS A N 1
ATOM 740 C CA . CYS A 1 94 ? -17.254 -24.628 4.302 1.00 93.38 94 CYS A CA 1
ATOM 741 C C . CYS A 1 94 ? -16.415 -23.344 4.283 1.00 93.38 94 CYS A C 1
ATOM 743 O O . CYS A 1 94 ? -15.776 -23.083 3.268 1.00 93.38 94 CYS A O 1
ATOM 745 N N . VAL A 1 95 ? -16.369 -22.590 5.389 1.00 94.25 95 VAL A N 1
ATOM 746 C CA . VAL A 1 95 ? -15.538 -21.380 5.510 1.00 94.25 95 VAL A CA 1
ATOM 747 C C . VAL A 1 95 ? -14.055 -21.741 5.421 1.00 94.25 95 VAL A C 1
ATOM 749 O O . VAL A 1 95 ? -13.340 -21.208 4.575 1.00 94.25 95 VAL A O 1
ATOM 752 N N . GLU A 1 96 ? -13.608 -22.722 6.207 1.00 93.88 96 GLU A N 1
ATOM 753 C CA . GLU A 1 96 ? -12.211 -23.176 6.182 1.00 93.88 96 GLU A CA 1
ATOM 754 C C . GLU A 1 96 ? -11.840 -23.857 4.862 1.00 93.88 96 GLU A C 1
ATOM 756 O O . GLU A 1 96 ? -10.750 -23.644 4.338 1.00 93.88 96 GLU A O 1
ATOM 761 N N . ARG A 1 97 ? -12.764 -24.617 4.260 1.00 94.31 97 ARG A N 1
ATOM 762 C CA . ARG A 1 97 ? -12.528 -25.241 2.948 1.00 94.31 97 ARG A CA 1
ATOM 763 C C . ARG A 1 97 ? -12.405 -24.228 1.813 1.00 94.31 97 ARG A C 1
ATOM 765 O O . ARG A 1 97 ? -11.708 -24.513 0.848 1.00 94.31 97 ARG A O 1
ATOM 772 N N . ALA A 1 98 ? -13.090 -23.089 1.892 1.00 95.50 98 ALA A N 1
ATOM 773 C CA . ALA A 1 98 ? -13.031 -22.050 0.866 1.00 95.50 98 ALA A CA 1
ATOM 774 C C . ALA A 1 98 ? -11.855 -21.076 1.055 1.00 95.50 98 ALA A C 1
ATOM 776 O O . ALA A 1 98 ? -11.490 -20.387 0.105 1.00 95.50 98 ALA A O 1
ATOM 777 N N . ARG A 1 99 ? -11.229 -21.039 2.241 1.00 94.88 99 ARG A N 1
ATOM 778 C CA . ARG A 1 99 ? -10.108 -20.142 2.569 1.00 94.88 99 ARG A CA 1
ATOM 779 C C . ARG A 1 99 ? -8.985 -20.130 1.514 1.00 94.88 99 ARG A C 1
ATOM 781 O O . ARG A 1 99 ? -8.645 -19.033 1.081 1.00 94.88 99 ARG A O 1
ATOM 788 N N . PRO A 1 100 ? -8.478 -21.275 1.004 1.00 96.44 100 PRO A N 1
ATOM 789 C CA . PRO A 1 100 ? -7.411 -21.260 -0.000 1.00 96.44 100 PRO A CA 1
ATOM 790 C C . PRO A 1 100 ? -7.790 -20.530 -1.294 1.00 96.44 100 PRO A C 1
ATOM 792 O O . PRO A 1 100 ? -6.922 -19.953 -1.942 1.00 96.44 100 PRO A O 1
ATOM 795 N N . PHE A 1 101 ? -9.072 -20.560 -1.679 1.00 97.12 101 PHE A N 1
ATOM 796 C CA . PHE A 1 101 ? -9.560 -19.846 -2.858 1.00 97.12 101 PHE A CA 1
ATOM 797 C C . PHE A 1 101 ? -9.527 -18.331 -2.640 1.00 97.12 101 PHE A C 1
ATOM 799 O O . PHE A 1 101 ? -8.967 -17.627 -3.472 1.00 97.12 101 PHE A O 1
ATOM 806 N N . TYR A 1 102 ? -10.063 -17.836 -1.520 1.00 96.25 102 TYR A N 1
ATOM 807 C CA . TYR A 1 102 ? -10.057 -16.399 -1.222 1.00 96.25 102 TYR A CA 1
ATOM 808 C C . TYR A 1 102 ? -8.636 -15.860 -1.000 1.00 96.25 102 TYR A C 1
ATOM 810 O O . TYR A 1 102 ? -8.324 -14.768 -1.467 1.00 96.25 102 TYR A O 1
ATOM 818 N N . ASP A 1 103 ? -7.752 -16.647 -0.379 1.00 95.50 103 ASP A N 1
ATOM 819 C CA . ASP A 1 103 ? -6.335 -16.293 -0.254 1.00 95.50 103 ASP A CA 1
ATOM 820 C C . ASP A 1 103 ? -5.670 -16.195 -1.644 1.00 95.50 103 ASP A C 1
ATOM 822 O O . ASP A 1 103 ? -4.952 -15.237 -1.916 1.00 95.50 103 ASP A O 1
ATOM 826 N N . ALA A 1 104 ? -5.954 -17.133 -2.558 1.00 96.19 104 ALA A N 1
ATOM 827 C CA . ALA A 1 104 ? -5.450 -17.080 -3.933 1.00 96.19 104 ALA A CA 1
ATOM 828 C C . ALA A 1 104 ? -6.035 -15.910 -4.746 1.00 96.19 104 ALA A C 1
ATOM 830 O O . ALA A 1 104 ? -5.316 -15.339 -5.561 1.00 96.19 104 ALA A O 1
ATOM 831 N N . CYS A 1 105 ? -7.301 -15.528 -4.527 1.00 95.88 105 CYS A N 1
ATOM 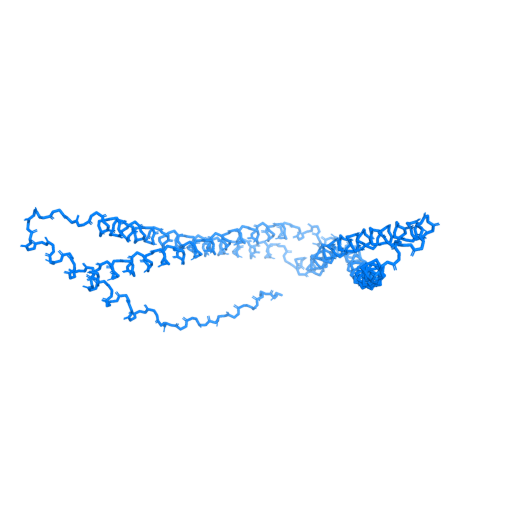832 C CA . CYS A 1 105 ? -7.884 -14.322 -5.129 1.00 95.88 105 CYS A CA 1
ATOM 833 C C . CYS A 1 105 ? -7.109 -13.073 -4.714 1.00 95.88 105 CYS A C 1
ATOM 835 O O . CYS A 1 105 ? -6.677 -12.320 -5.581 1.00 95.88 105 CYS A O 1
ATOM 837 N N . LYS A 1 106 ? -6.860 -12.911 -3.410 1.00 95.38 106 LYS A N 1
ATOM 838 C CA . LYS A 1 106 ? -6.090 -11.781 -2.886 1.00 95.38 106 LYS A CA 1
ATOM 839 C C . LYS A 1 106 ? -4.672 -11.737 -3.466 1.00 95.38 106 LYS A C 1
ATOM 841 O O . LYS A 1 106 ? -4.236 -10.691 -3.929 1.00 95.38 106 LYS A O 1
ATOM 846 N N . GLN A 1 107 ? -3.978 -12.878 -3.508 1.00 96.50 107 GLN A N 1
ATOM 847 C CA . GLN A 1 107 ? -2.642 -12.971 -4.114 1.00 96.50 107 GLN A CA 1
ATOM 848 C C . GLN A 1 107 ? -2.647 -12.608 -5.608 1.00 96.50 107 GLN A C 1
ATOM 850 O O . GLN A 1 107 ? -1.738 -11.929 -6.080 1.00 96.50 107 GLN A O 1
ATOM 855 N N . ALA A 1 108 ? -3.665 -13.046 -6.355 1.00 97.25 108 ALA A N 1
ATOM 856 C CA . ALA A 1 108 ? -3.798 -12.729 -7.773 1.00 97.25 108 ALA A CA 1
ATOM 857 C C . ALA A 1 108 ? -4.075 -11.234 -8.004 1.00 97.25 108 ALA A C 1
ATOM 859 O O . ALA A 1 108 ? -3.474 -10.644 -8.896 1.00 97.25 108 ALA A O 1
ATOM 860 N N . GLU A 1 109 ? -4.932 -10.610 -7.191 1.00 96.56 109 GLU A N 1
ATOM 861 C CA . GLU A 1 109 ? -5.220 -9.170 -7.254 1.00 96.56 109 GLU A CA 1
ATOM 862 C C . GLU A 1 109 ? -3.988 -8.317 -6.912 1.00 96.56 109 GLU A C 1
ATOM 864 O O . GLU A 1 109 ? -3.674 -7.363 -7.630 1.00 96.56 109 GLU A O 1
ATOM 869 N N . GLU A 1 110 ? -3.241 -8.687 -5.867 1.00 96.19 110 GLU A N 1
ATOM 870 C CA . GLU A 1 110 ? -1.975 -8.036 -5.503 1.00 96.19 110 GLU A CA 1
ATOM 871 C C . GLU A 1 110 ? -0.953 -8.143 -6.649 1.00 96.19 110 GLU A C 1
ATOM 873 O O . GLU A 1 110 ? -0.443 -7.125 -7.128 1.00 96.19 110 GLU A O 1
ATOM 878 N N . ALA A 1 111 ? -0.729 -9.353 -7.175 1.00 96.94 111 ALA A N 1
ATOM 879 C CA . ALA A 1 111 ? 0.182 -9.581 -8.298 1.00 96.94 111 ALA A CA 1
ATOM 880 C C . ALA A 1 111 ? -0.266 -8.861 -9.585 1.00 96.94 111 ALA A C 1
ATOM 882 O O . ALA A 1 111 ? 0.571 -8.371 -10.350 1.00 96.94 111 ALA A O 1
ATOM 883 N N . GLN A 1 112 ? -1.577 -8.745 -9.827 1.00 97.56 112 GLN A N 1
ATOM 884 C CA . GLN A 1 112 ? -2.127 -7.984 -10.949 1.00 97.56 112 GLN A CA 1
ATOM 885 C C . GLN A 1 112 ? -1.795 -6.494 -10.816 1.00 97.56 112 GLN A C 1
ATOM 887 O O . GLN A 1 112 ? -1.298 -5.894 -11.770 1.00 97.56 112 GLN A O 1
ATOM 892 N N . SER A 1 113 ? -2.034 -5.904 -9.639 1.00 98.00 113 SER A N 1
ATOM 893 C CA . SER A 1 113 ? -1.717 -4.498 -9.358 1.00 98.00 113 SER A CA 1
ATOM 894 C C . SER A 1 113 ? -0.223 -4.217 -9.540 1.00 98.00 113 SER A C 1
ATOM 896 O O . SER A 1 113 ? 0.165 -3.236 -10.176 1.00 98.00 113 SER A O 1
ATOM 898 N N . GLU A 1 114 ? 0.639 -5.104 -9.043 1.00 97.31 114 GLU A N 1
ATOM 899 C CA . GLU A 1 114 ? 2.089 -4.985 -9.203 1.00 97.31 114 GLU A CA 1
ATOM 900 C C . GLU A 1 114 ? 2.546 -5.110 -10.657 1.00 97.31 114 GLU A C 1
ATOM 902 O O . GLU A 1 114 ? 3.432 -4.362 -11.085 1.00 97.31 114 GLU A O 1
ATOM 907 N N . THR A 1 115 ? 1.938 -6.022 -11.419 1.00 97.75 115 THR A N 1
ATOM 908 C CA . THR A 1 115 ? 2.212 -6.191 -12.852 1.00 97.75 115 THR A CA 1
ATOM 909 C C . THR A 1 115 ? 1.787 -4.951 -13.630 1.00 97.75 115 THR A C 1
ATOM 911 O O . THR A 1 115 ? 2.549 -4.471 -14.461 1.00 97.75 115 THR A O 1
ATOM 914 N N . GLN A 1 116 ? 0.619 -4.373 -13.328 1.00 97.94 116 GLN A N 1
ATOM 915 C CA . GLN A 1 116 ? 0.154 -3.130 -13.953 1.00 97.94 116 GLN A CA 1
ATOM 916 C C . GLN A 1 116 ? 1.096 -1.956 -13.666 1.00 97.94 116 GLN A C 1
ATOM 918 O O . GLN A 1 116 ? 1.441 -1.217 -14.586 1.00 97.94 116 GLN A O 1
ATOM 923 N N . LYS A 1 117 ? 1.562 -1.806 -12.420 1.00 98.00 117 LYS A N 1
ATOM 924 C CA . LYS A 1 117 ? 2.560 -0.783 -12.061 1.00 98.00 117 LYS A CA 1
ATOM 925 C C . LYS A 1 117 ? 3.865 -0.980 -12.836 1.00 98.00 117 LYS A C 1
ATOM 927 O O . LYS A 1 117 ? 4.362 -0.038 -13.444 1.00 98.00 117 LYS A O 1
ATOM 932 N N . ALA A 1 118 ? 4.377 -2.210 -12.888 1.00 97.75 118 ALA A N 1
ATOM 933 C CA . ALA A 1 118 ? 5.591 -2.521 -13.643 1.00 97.75 118 ALA A CA 1
ATOM 934 C C . ALA A 1 118 ? 5.416 -2.314 -15.157 1.00 97.75 118 ALA A C 1
ATOM 936 O O . ALA A 1 118 ? 6.339 -1.859 -15.827 1.00 97.75 118 ALA A O 1
ATOM 937 N N . ALA A 1 119 ? 4.226 -2.585 -15.700 1.00 98.12 119 ALA A N 1
ATOM 938 C CA . ALA A 1 119 ? 3.900 -2.303 -17.093 1.00 98.12 119 ALA A CA 1
ATOM 939 C C . ALA A 1 119 ? 3.931 -0.793 -17.384 1.00 98.12 119 ALA A C 1
ATOM 941 O O . ALA A 1 119 ? 4.501 -0.382 -18.392 1.00 98.12 119 ALA A O 1
ATOM 942 N N . GLN A 1 120 ? 3.376 0.037 -16.492 1.00 98.25 120 GLN A N 1
ATOM 943 C CA . GLN A 1 120 ? 3.433 1.501 -16.612 1.00 98.25 120 GLN A CA 1
ATOM 944 C C . GLN A 1 120 ? 4.878 2.024 -16.544 1.00 98.25 120 GLN A C 1
ATOM 946 O O . GLN A 1 120 ? 5.261 2.896 -17.324 1.00 98.25 120 GLN A O 1
ATOM 951 N N . GLU A 1 121 ? 5.706 1.473 -15.652 1.00 97.69 121 GLU A N 1
ATOM 952 C CA . GLU A 1 121 ? 7.134 1.808 -15.547 1.00 97.69 121 GLU A CA 1
ATOM 953 C C . GLU A 1 121 ? 7.920 1.413 -16.806 1.00 97.69 121 GLU A C 1
ATOM 955 O O . GLU A 1 121 ? 8.740 2.195 -17.300 1.00 97.69 121 GLU A O 1
ATOM 960 N N . TYR A 1 122 ? 7.643 0.231 -17.363 1.00 98.38 122 TYR A N 1
ATOM 961 C CA . TYR A 1 122 ? 8.230 -0.213 -18.625 1.00 98.38 122 TYR A CA 1
ATOM 962 C C . TYR A 1 122 ? 7.809 0.694 -19.783 1.00 98.38 122 TYR A C 1
ATOM 964 O O . TYR A 1 122 ? 8.669 1.195 -20.502 1.00 98.38 122 TYR A O 1
ATOM 972 N N . GLN A 1 123 ? 6.515 1.003 -19.917 1.00 98.12 123 GLN A N 1
ATOM 973 C CA . GLN A 1 123 ? 6.010 1.938 -20.931 1.00 98.12 123 GLN A CA 1
ATOM 974 C C . GLN A 1 123 ? 6.688 3.307 -20.834 1.00 98.12 123 GLN A C 1
ATOM 976 O O . GLN A 1 123 ? 7.116 3.864 -21.845 1.00 98.12 123 GLN A O 1
ATOM 981 N N . ARG A 1 124 ? 6.856 3.827 -19.613 1.00 98.19 124 ARG A N 1
ATOM 982 C CA . ARG A 1 124 ? 7.588 5.075 -19.376 1.00 98.19 124 ARG A CA 1
ATOM 983 C C . ARG A 1 124 ? 9.047 4.971 -19.828 1.00 98.19 124 ARG A C 1
ATOM 985 O O . ARG A 1 124 ? 9.552 5.894 -20.458 1.00 98.19 124 ARG A O 1
ATOM 992 N N . SER A 1 125 ? 9.719 3.863 -19.527 1.00 97.94 125 SER A N 1
ATOM 993 C CA . SER A 1 125 ? 11.123 3.639 -19.901 1.00 97.94 125 SER A CA 1
ATOM 994 C C . SER A 1 125 ? 11.302 3.495 -21.417 1.00 97.94 125 SER A C 1
ATOM 996 O O . SER A 1 125 ? 12.241 4.052 -21.984 1.00 97.94 125 SER A O 1
ATOM 998 N N . VAL A 1 126 ? 10.363 2.824 -22.093 1.00 98.31 126 VAL A N 1
ATOM 999 C CA . VAL A 1 126 ? 10.298 2.737 -23.561 1.00 98.31 126 VAL A CA 1
ATOM 1000 C C . VAL A 1 126 ? 10.158 4.124 -24.182 1.00 98.31 126 VAL A C 1
ATOM 1002 O O . VAL A 1 126 ? 10.881 4.446 -25.124 1.00 98.31 126 VAL A O 1
ATOM 1005 N N . GLU A 1 127 ? 9.276 4.959 -23.636 1.00 98.19 127 GLU A N 1
ATOM 1006 C CA . GLU A 1 127 ? 9.061 6.317 -24.133 1.00 98.19 127 GLU A CA 1
ATOM 1007 C C . GLU A 1 127 ? 10.302 7.202 -23.946 1.00 98.19 127 GLU A C 1
ATOM 1009 O O . GLU A 1 127 ? 10.723 7.892 -24.873 1.00 98.19 127 GLU A O 1
ATOM 1014 N N . ILE A 1 128 ? 10.961 7.124 -22.786 1.00 97.81 128 ILE A N 1
ATOM 1015 C CA . ILE A 1 128 ? 12.220 7.843 -22.535 1.00 97.81 128 ILE A CA 1
ATOM 1016 C C . ILE A 1 128 ? 13.307 7.403 -23.524 1.00 97.81 128 ILE A C 1
ATOM 1018 O O . ILE A 1 128 ? 14.010 8.248 -24.081 1.00 97.81 128 ILE A O 1
ATOM 1022 N N . TYR A 1 129 ? 13.433 6.099 -23.777 1.00 98.19 129 TYR A N 1
ATOM 1023 C CA . TYR A 1 129 ? 14.378 5.565 -24.758 1.00 98.19 129 TYR A CA 1
ATOM 1024 C C . TYR A 1 129 ? 14.068 6.037 -26.183 1.00 98.19 129 TYR A C 1
ATOM 1026 O O . TYR A 1 129 ? 14.985 6.424 -26.909 1.00 98.19 129 TYR A O 1
ATOM 1034 N N . ARG A 1 130 ? 12.787 6.075 -26.574 1.00 98.12 130 ARG A N 1
ATOM 1035 C CA . ARG A 1 130 ? 12.345 6.612 -27.870 1.00 98.12 130 ARG A CA 1
ATOM 1036 C C . ARG A 1 130 ? 12.772 8.072 -28.032 1.00 98.12 130 ARG A C 1
ATOM 1038 O O . ARG A 1 130 ? 13.437 8.403 -29.010 1.00 98.12 130 ARG A O 1
ATOM 1045 N N . VAL A 1 131 ? 12.473 8.918 -27.044 1.00 97.56 131 VAL A N 1
ATOM 1046 C CA . VAL A 1 131 ? 12.852 10.342 -27.050 1.00 97.56 131 VAL A CA 1
ATOM 1047 C C . VAL A 1 131 ? 14.376 10.522 -27.072 1.00 97.56 131 VAL A C 1
ATOM 1049 O O . VAL A 1 131 ? 14.893 11.387 -27.783 1.00 97.56 131 VAL A O 1
ATOM 1052 N N . ALA A 1 132 ? 15.126 9.700 -26.331 1.00 96.75 132 ALA A N 1
ATOM 1053 C CA . ALA A 1 132 ? 16.588 9.734 -26.352 1.00 96.75 132 ALA A CA 1
ATOM 1054 C C . ALA A 1 132 ? 17.140 9.385 -27.745 1.00 96.75 132 ALA A C 1
ATOM 1056 O O . ALA A 1 132 ? 18.022 10.084 -28.245 1.00 96.75 132 ALA A O 1
ATOM 1057 N N . LYS A 1 133 ? 16.582 8.361 -28.404 1.00 97.50 133 LYS A N 1
ATOM 1058 C CA . LYS A 1 133 ? 16.950 7.987 -29.776 1.00 97.50 133 LYS A CA 1
ATOM 1059 C C . LYS A 1 133 ? 16.631 9.079 -30.789 1.00 97.50 133 LYS A C 1
ATOM 1061 O O . LYS A 1 133 ? 17.453 9.350 -31.658 1.00 97.50 133 LYS A O 1
ATOM 1066 N N . GLU A 1 134 ? 15.482 9.735 -30.664 1.00 96.25 134 GLU A N 1
ATOM 1067 C CA . GLU A 1 134 ? 15.123 10.877 -31.515 1.00 96.25 134 GLU A CA 1
ATOM 1068 C C . GLU A 1 134 ? 16.082 12.053 -31.322 1.00 96.25 134 GLU A C 1
ATOM 1070 O O . GLU A 1 134 ? 16.497 12.681 -32.294 1.00 96.25 134 GLU A O 1
ATOM 1075 N N . THR A 1 135 ? 16.503 12.304 -30.079 1.00 94.44 135 THR A N 1
ATOM 1076 C CA . THR A 1 135 ? 17.502 13.334 -29.761 1.00 94.44 135 THR A CA 1
ATOM 1077 C C . THR A 1 135 ? 18.843 13.030 -30.428 1.00 94.44 135 THR A C 1
ATOM 1079 O O . THR A 1 135 ? 19.435 13.918 -31.043 1.00 94.44 135 THR A O 1
ATOM 1082 N N . LEU A 1 136 ? 19.303 11.777 -30.355 1.00 93.81 136 LEU A N 1
ATOM 1083 C CA . LEU A 1 136 ? 20.537 11.347 -31.011 1.00 93.81 136 LEU A CA 1
ATOM 1084 C C . LEU A 1 136 ? 20.422 11.438 -32.540 1.00 93.81 136 LEU A C 1
ATOM 1086 O O . LEU A 1 136 ? 21.296 12.011 -33.179 1.00 93.81 136 LEU A O 1
ATOM 1090 N N . SER A 1 137 ? 19.312 10.980 -33.121 1.00 94.12 137 SER A N 1
ATOM 1091 C CA . SER A 1 137 ? 19.074 11.053 -34.569 1.00 94.12 137 SER A CA 1
ATOM 1092 C C . SER A 1 137 ? 19.021 12.497 -35.090 1.00 94.12 137 SER A C 1
ATOM 1094 O O . SER A 1 137 ? 19.536 12.801 -36.172 1.00 94.12 137 SER A O 1
ATOM 1096 N N . LEU A 1 138 ? 18.448 13.423 -34.313 1.00 90.94 138 LEU A N 1
ATOM 1097 C CA . LEU A 1 138 ? 18.477 14.849 -34.632 1.00 90.94 138 LEU A CA 1
ATOM 1098 C C . LEU A 1 138 ? 19.904 15.410 -34.559 1.00 90.94 138 LEU A C 1
ATOM 1100 O O . LEU A 1 138 ? 20.273 16.232 -35.400 1.00 90.94 138 LEU A O 1
ATOM 1104 N N . ALA A 1 139 ? 20.704 14.966 -33.586 1.00 88.31 139 ALA A N 1
ATOM 1105 C CA . ALA A 1 139 ? 22.111 15.335 -33.486 1.00 88.31 139 ALA A CA 1
ATOM 1106 C C . ALA A 1 139 ? 22.907 14.831 -34.705 1.00 88.31 139 ALA A C 1
ATOM 1108 O O . ALA A 1 139 ? 23.577 15.614 -35.372 1.00 88.31 139 ALA A O 1
ATOM 1109 N N . GLU A 1 140 ? 22.749 13.565 -35.085 1.00 86.25 140 GLU A N 1
ATOM 1110 C CA . GLU A 1 140 ? 23.375 12.976 -36.277 1.00 86.25 140 GLU A CA 1
ATOM 1111 C C . GLU A 1 140 ? 22.957 13.694 -37.571 1.00 86.25 140 GLU A C 1
ATOM 1113 O O . GLU A 1 140 ? 23.787 14.006 -38.424 1.00 86.25 140 GLU A O 1
ATOM 1118 N N . SER A 1 141 ? 21.673 14.032 -37.710 1.00 87.69 141 SER A N 1
ATOM 1119 C CA . SER A 1 141 ? 21.162 14.755 -38.882 1.00 87.69 141 SER A CA 1
ATOM 1120 C C . SER A 1 141 ? 21.732 16.169 -39.004 1.00 87.69 141 SER A C 1
ATOM 1122 O O . SER A 1 141 ? 21.937 16.654 -40.118 1.00 87.69 141 SER A O 1
ATOM 1124 N N . LYS A 1 142 ? 21.971 16.845 -37.873 1.00 84.31 142 LYS A N 1
ATOM 1125 C CA . LYS A 1 142 ? 22.651 18.146 -37.844 1.00 84.31 142 LYS A CA 1
ATOM 1126 C C . LYS A 1 142 ? 24.121 17.995 -38.230 1.00 84.31 142 LYS A C 1
ATOM 1128 O O . LYS A 1 142 ? 24.585 18.764 -39.060 1.00 84.31 142 LYS A O 1
ATOM 1133 N N . LEU A 1 143 ? 24.799 16.949 -37.748 1.00 76.56 143 LEU A N 1
ATOM 1134 C CA . LEU A 1 143 ? 26.183 16.618 -38.115 1.00 76.56 143 LEU A CA 1
ATOM 1135 C C . LEU A 1 143 ? 26.381 16.494 -39.635 1.00 76.56 143 LEU A C 1
ATOM 1137 O O . LEU A 1 143 ? 27.377 16.959 -40.174 1.00 76.56 143 LEU A O 1
ATOM 1141 N N . LEU A 1 144 ? 25.420 15.875 -40.326 1.00 77.81 144 LEU A N 1
ATOM 1142 C CA . LEU A 1 144 ? 25.455 15.647 -41.776 1.00 77.81 144 LEU A CA 1
ATOM 1143 C C . LEU A 1 144 ? 25.236 16.918 -42.616 1.00 77.81 144 LEU A C 1
ATOM 1145 O O . LEU A 1 144 ? 25.583 16.931 -43.795 1.00 77.81 144 LEU A O 1
ATOM 1149 N N . LYS A 1 145 ? 24.623 17.959 -42.040 1.00 78.81 145 LYS A N 1
ATOM 1150 C CA . LYS A 1 145 ? 24.273 19.217 -42.728 1.00 78.81 145 LYS A CA 1
ATOM 1151 C C . LYS A 1 145 ? 25.165 20.395 -42.322 1.00 78.81 145 LYS A C 1
ATOM 1153 O O . LYS A 1 145 ? 25.108 21.436 -42.970 1.00 78.81 145 LYS A O 1
ATOM 1158 N N . ALA A 1 146 ? 25.938 20.221 -41.257 1.00 70.44 146 ALA A N 1
ATOM 1159 C CA . ALA A 1 146 ? 26.800 21.215 -40.643 1.00 70.44 146 ALA A CA 1
ATOM 1160 C C . ALA A 1 146 ? 28.098 21.445 -41.436 1.00 70.44 146 ALA A C 1
ATOM 1162 O O . ALA A 1 146 ? 28.710 20.502 -41.944 1.00 70.44 146 ALA A O 1
ATOM 1163 N N . ASP A 1 147 ? 28.552 22.699 -41.506 1.00 69.81 147 ASP A N 1
ATOM 1164 C CA . ASP A 1 147 ? 29.868 23.051 -42.055 1.00 69.81 147 ASP A CA 1
ATOM 1165 C C . ASP A 1 147 ? 30.979 22.781 -41.014 1.00 69.81 147 ASP A C 1
ATOM 1167 O O . ASP A 1 147 ? 30.716 22.716 -39.812 1.00 69.81 147 ASP A O 1
ATOM 1171 N N . LYS A 1 148 ? 32.252 22.661 -41.425 1.00 65.56 148 LYS A N 1
ATOM 1172 C CA . LYS A 1 148 ? 33.378 22.284 -40.528 1.00 65.56 148 LYS A CA 1
ATOM 1173 C C . LYS A 1 148 ? 33.541 23.180 -39.286 1.00 65.56 148 LYS A C 1
ATOM 1175 O O . LYS A 1 148 ? 34.186 22.766 -38.328 1.00 65.56 148 LYS A O 1
ATOM 1180 N N . ARG A 1 149 ? 32.985 24.398 -39.299 1.00 63.44 149 ARG A N 1
ATOM 1181 C CA . ARG A 1 149 ? 33.005 25.357 -38.179 1.00 63.44 149 ARG A CA 1
ATOM 1182 C C . ARG A 1 149 ? 32.023 25.041 -37.046 1.00 63.44 149 ARG A C 1
ATOM 1184 O O . ARG A 1 149 ? 32.216 25.573 -35.962 1.00 63.44 149 ARG A O 1
ATOM 1191 N N . GLU A 1 150 ? 31.016 24.201 -37.273 1.00 61.81 150 GLU A N 1
ATOM 1192 C CA . GLU A 1 150 ? 30.006 23.827 -36.264 1.00 61.81 150 GLU A CA 1
ATOM 1193 C C . GLU A 1 150 ? 30.423 22.599 -35.426 1.00 61.81 150 GLU A C 1
ATOM 1195 O O . GLU A 1 150 ? 29.713 22.184 -34.516 1.00 61.81 150 GLU A O 1
ATOM 1200 N N . PHE A 1 151 ? 31.604 22.033 -35.702 1.00 66.50 151 PHE A N 1
ATOM 1201 C CA . PHE A 1 151 ? 32.225 20.957 -34.926 1.00 66.50 151 PHE A CA 1
ATOM 1202 C C . PHE A 1 151 ? 33.112 21.530 -33.813 1.00 66.50 151 PHE A C 1
ATOM 1204 O O . PHE A 1 151 ? 34.318 21.275 -33.766 1.00 66.50 151 PHE A O 1
ATOM 1211 N N . ASP A 1 152 ? 32.530 22.350 -32.942 1.00 80.94 152 ASP A N 1
ATOM 1212 C CA . ASP A 1 152 ? 33.218 22.833 -31.748 1.00 80.94 152 ASP A CA 1
ATOM 1213 C C . ASP A 1 152 ? 33.206 21.779 -30.619 1.00 80.94 152 ASP A C 1
ATOM 1215 O O . ASP A 1 152 ? 32.555 20.731 -30.700 1.00 80.94 152 ASP A O 1
ATOM 1219 N N . ALA A 1 153 ? 33.970 22.034 -29.553 1.00 84.56 153 ALA A N 1
ATOM 1220 C CA . ALA A 1 153 ? 34.047 21.130 -28.405 1.00 84.56 153 ALA A CA 1
ATOM 1221 C C . ALA A 1 153 ? 32.679 20.936 -27.716 1.00 84.56 153 ALA A C 1
ATOM 1223 O O . ALA A 1 153 ? 32.373 19.839 -27.250 1.00 84.56 153 ALA A O 1
ATOM 1224 N N . ALA A 1 154 ? 31.826 21.967 -27.714 1.00 85.56 154 ALA A N 1
ATOM 1225 C CA . ALA A 1 154 ? 30.502 21.919 -27.099 1.00 85.56 154 ALA A CA 1
ATOM 1226 C C . ALA A 1 154 ? 29.554 20.966 -27.847 1.00 85.56 154 ALA A C 1
ATOM 1228 O O . ALA A 1 154 ? 28.771 20.238 -27.230 1.00 85.56 154 ALA A O 1
ATOM 1229 N N . TRP A 1 155 ? 29.646 20.910 -29.176 1.00 84.31 155 TRP A N 1
ATOM 1230 C CA . TRP A 1 155 ? 28.875 19.976 -29.986 1.00 84.31 155 TRP A CA 1
ATOM 1231 C C . TRP A 1 155 ? 29.307 18.519 -29.780 1.00 84.31 155 TRP A C 1
ATOM 1233 O O . TRP A 1 155 ? 28.461 17.628 -29.664 1.00 84.31 155 TRP A O 1
ATOM 1243 N N . GLN A 1 156 ? 30.614 18.261 -29.675 1.00 86.94 156 GLN A N 1
ATOM 1244 C CA . GLN A 1 156 ? 31.128 16.922 -29.362 1.00 86.94 156 GLN A CA 1
ATOM 1245 C C . GLN A 1 156 ? 30.647 16.443 -27.987 1.00 86.94 156 GLN A C 1
ATOM 1247 O O . GLN A 1 156 ? 30.189 15.306 -27.851 1.00 86.94 156 GLN A O 1
ATOM 1252 N N . GLU A 1 157 ? 30.684 17.316 -26.979 1.00 89.62 157 GLU A N 1
ATOM 1253 C CA . GLU A 1 157 ? 30.129 17.034 -25.653 1.00 89.62 157 GLU A CA 1
ATOM 1254 C C . GLU A 1 157 ? 28.622 16.747 -25.707 1.00 89.62 157 GLU A C 1
ATOM 1256 O O . GLU A 1 157 ? 28.160 15.787 -25.083 1.00 89.62 157 GLU A O 1
ATOM 1261 N N . TYR A 1 158 ? 27.859 17.505 -26.503 1.00 89.88 158 TYR A N 1
ATOM 1262 C CA . TYR A 1 158 ? 26.426 17.275 -26.694 1.00 89.88 158 TYR A CA 1
ATOM 1263 C C . TYR A 1 158 ? 26.123 15.889 -27.284 1.00 89.88 158 TYR A C 1
ATOM 1265 O O . TYR A 1 158 ? 25.279 15.165 -26.749 1.00 89.88 158 TYR A O 1
ATOM 1273 N N . VAL A 1 159 ? 26.822 15.482 -28.350 1.00 90.19 159 VAL A N 1
ATOM 1274 C CA . VAL A 1 159 ? 26.638 14.159 -28.980 1.00 90.19 159 VAL A CA 1
ATOM 1275 C C . VAL A 1 159 ? 27.057 13.033 -28.034 1.00 90.19 159 VAL A C 1
ATOM 1277 O O . VAL A 1 159 ? 26.345 12.031 -27.918 1.00 90.19 159 VAL A O 1
ATOM 1280 N N . ASN A 1 160 ? 28.163 13.203 -27.306 1.00 92.31 160 ASN A N 1
ATOM 1281 C CA . ASN A 1 160 ? 28.592 12.246 -26.288 1.00 92.31 160 ASN A CA 1
ATOM 1282 C C . ASN A 1 160 ? 27.520 12.086 -25.199 1.00 92.31 160 ASN A C 1
ATOM 1284 O O . ASN A 1 160 ? 27.149 10.962 -24.859 1.00 92.31 160 ASN A O 1
ATOM 1288 N N . HIS A 1 161 ? 26.956 13.193 -24.705 1.00 93.94 161 HIS A N 1
ATOM 1289 C CA . HIS A 1 161 ? 25.872 13.162 -23.724 1.00 93.94 161 HIS A CA 1
ATOM 1290 C C . HIS A 1 161 ? 24.603 12.496 -24.277 1.00 93.94 161 HIS A C 1
ATOM 1292 O O . HIS A 1 161 ? 24.010 11.654 -23.602 1.00 93.94 161 HIS A O 1
ATOM 1298 N N . ALA A 1 162 ? 24.199 12.819 -25.510 1.00 93.75 162 ALA A N 1
ATOM 1299 C CA . ALA A 1 162 ? 23.049 12.192 -26.161 1.00 93.75 162 ALA A CA 1
ATOM 1300 C C . ALA A 1 162 ? 23.244 10.673 -26.316 1.00 93.75 162 ALA A C 1
ATOM 1302 O O . ALA A 1 162 ? 22.330 9.902 -26.024 1.00 93.75 162 ALA A O 1
ATOM 1303 N N . THR A 1 163 ? 24.451 10.236 -26.683 1.00 94.75 163 THR A N 1
ATOM 1304 C CA . THR A 1 163 ? 24.808 8.815 -26.818 1.00 94.75 163 THR A CA 1
ATOM 1305 C C . THR A 1 163 ? 24.755 8.095 -25.471 1.00 94.75 163 THR A C 1
ATOM 1307 O O . THR A 1 163 ? 24.103 7.057 -25.348 1.00 94.75 163 THR A O 1
ATOM 1310 N N . MET A 1 164 ? 25.361 8.674 -24.428 1.00 95.62 164 MET A N 1
ATOM 1311 C CA . MET A 1 164 ? 25.285 8.139 -23.063 1.00 95.62 164 MET A CA 1
ATOM 1312 C C . MET A 1 164 ? 23.841 8.041 -22.569 1.00 95.62 164 MET A C 1
ATOM 1314 O O . MET A 1 164 ? 23.459 7.045 -21.956 1.00 95.62 164 MET A O 1
ATOM 1318 N N . LYS A 1 165 ? 23.005 9.037 -22.880 1.00 96.38 165 LYS A N 1
ATOM 1319 C CA . LYS A 1 165 ? 21.590 9.043 -22.503 1.00 96.38 165 LYS A CA 1
ATOM 1320 C C . LYS A 1 165 ? 20.789 7.947 -23.208 1.00 96.38 165 LYS A C 1
ATOM 1322 O O . LYS A 1 165 ? 19.926 7.345 -22.574 1.00 96.38 165 LYS A O 1
ATOM 1327 N N . VAL A 1 166 ? 21.076 7.658 -24.480 1.00 97.69 166 VAL A N 1
ATOM 1328 C CA . VAL A 1 166 ? 20.469 6.522 -25.199 1.00 97.69 166 VAL A CA 1
ATOM 1329 C C . VAL A 1 166 ? 20.873 5.198 -24.559 1.00 97.69 166 VAL A C 1
ATOM 1331 O O . VAL A 1 166 ? 20.000 4.372 -24.304 1.00 97.69 166 VAL A O 1
ATOM 1334 N N . MET A 1 167 ? 22.160 5.016 -24.248 1.00 96.81 167 MET A N 1
ATOM 1335 C CA . MET A 1 167 ? 22.655 3.797 -23.600 1.00 96.81 167 MET A CA 1
ATOM 1336 C C . MET A 1 167 ? 22.019 3.583 -22.219 1.00 96.81 167 MET A C 1
ATOM 1338 O O . MET A 1 167 ? 21.536 2.491 -21.926 1.00 96.81 167 MET A O 1
ATOM 1342 N N . GLN A 1 168 ? 21.952 4.631 -21.392 1.00 97.56 168 GLN A N 1
ATOM 1343 C CA . GLN A 1 168 ? 21.309 4.565 -20.078 1.00 97.56 168 GLN A CA 1
ATOM 1344 C C . GLN A 1 168 ? 19.814 4.238 -20.202 1.00 97.56 168 GLN A C 1
ATOM 1346 O O . GLN A 1 168 ? 19.317 3.331 -19.536 1.00 97.56 168 GLN A O 1
ATOM 1351 N N . ALA A 1 169 ? 19.099 4.923 -21.101 1.00 97.62 169 ALA A N 1
ATOM 1352 C CA . ALA A 1 169 ? 17.678 4.673 -21.319 1.00 97.62 169 ALA A CA 1
ATOM 1353 C C . ALA A 1 169 ? 17.406 3.253 -21.851 1.00 97.62 169 ALA A C 1
ATOM 1355 O O . ALA A 1 169 ? 16.389 2.652 -21.511 1.00 97.62 169 ALA A O 1
ATOM 1356 N N . GLU A 1 170 ? 18.312 2.686 -22.652 1.00 97.75 170 GLU A N 1
ATOM 1357 C CA . GLU A 1 170 ? 18.226 1.297 -23.111 1.00 97.75 170 GLU A CA 1
ATOM 1358 C C . GLU A 1 170 ? 18.378 0.294 -21.966 1.00 97.75 170 GLU A C 1
ATOM 1360 O O . GLU A 1 170 ? 17.621 -0.681 -21.880 1.00 97.75 170 GLU A O 1
ATOM 1365 N N . GLN A 1 171 ? 19.331 0.545 -21.066 1.00 97.94 171 GLN A N 1
ATOM 1366 C CA . GLN A 1 171 ? 19.540 -0.275 -19.880 1.00 97.94 171 GLN A CA 1
ATOM 1367 C C . GLN A 1 171 ? 18.315 -0.233 -18.956 1.00 97.94 171 GLN A C 1
ATOM 1369 O O . GLN A 1 171 ? 17.834 -1.285 -18.524 1.00 97.94 171 GLN A O 1
ATOM 1374 N N . ASP A 1 172 ? 17.767 0.957 -18.706 1.00 97.31 172 ASP A N 1
ATOM 1375 C CA . ASP A 1 172 ? 16.582 1.143 -17.861 1.00 97.31 172 ASP A CA 1
ATOM 1376 C C . ASP A 1 172 ? 15.331 0.498 -18.480 1.00 97.31 172 ASP A C 1
ATOM 1378 O O . ASP A 1 172 ? 14.557 -0.172 -17.785 1.00 97.31 172 ASP A O 1
ATOM 1382 N N . LYS A 1 173 ? 15.168 0.602 -19.806 1.00 98.00 173 LYS A N 1
ATOM 1383 C CA . LYS A 1 173 ? 14.129 -0.115 -20.561 1.00 98.00 173 LYS A CA 1
ATOM 1384 C C . LYS A 1 173 ? 14.258 -1.630 -20.386 1.00 98.00 173 LYS A C 1
ATOM 1386 O O . LYS A 1 173 ? 13.281 -2.287 -20.051 1.00 98.00 173 LYS A O 1
ATOM 1391 N N . THR A 1 174 ? 15.457 -2.183 -20.554 1.00 98.06 174 THR A N 1
ATOM 1392 C CA . THR A 1 174 ? 15.695 -3.634 -20.434 1.00 98.06 174 THR A CA 1
ATOM 1393 C C . THR A 1 174 ? 15.452 -4.134 -19.002 1.00 98.06 174 THR A C 1
ATOM 1395 O O . THR A 1 174 ? 14.899 -5.212 -18.785 1.00 98.06 174 THR A O 1
ATOM 1398 N N . ARG A 1 175 ? 15.825 -3.343 -17.988 1.00 97.94 175 ARG A N 1
ATOM 1399 C CA . ARG A 1 175 ? 15.586 -3.677 -16.575 1.00 97.94 175 ARG A CA 1
ATOM 1400 C C . ARG A 1 175 ? 14.097 -3.657 -16.218 1.00 97.94 175 ARG A C 1
ATOM 1402 O O . ARG A 1 175 ? 13.620 -4.559 -15.524 1.00 97.94 175 ARG A O 1
ATOM 1409 N N . SER A 1 176 ? 13.375 -2.630 -16.661 1.00 97.56 176 SER A N 1
ATOM 1410 C CA . SER A 1 176 ? 11.931 -2.513 -16.424 1.00 97.56 176 SER A CA 1
ATOM 1411 C C . SER A 1 176 ? 11.146 -3.595 -17.171 1.00 97.56 176 SER A C 1
ATOM 1413 O O . SER A 1 176 ? 10.234 -4.179 -16.589 1.00 97.56 176 SER A O 1
ATOM 1415 N N . GLU A 1 177 ? 11.565 -3.956 -18.388 1.00 98.19 177 GLU A N 1
ATOM 1416 C CA . GLU A 1 177 ? 11.018 -5.079 -19.164 1.00 98.19 177 GLU A CA 1
ATOM 1417 C C . GLU A 1 177 ? 11.101 -6.394 -18.393 1.00 98.19 177 GLU A C 1
ATOM 1419 O O . GLU A 1 177 ? 10.086 -7.046 -18.153 1.00 98.19 177 GLU A O 1
ATOM 1424 N N . ARG A 1 178 ? 12.300 -6.734 -17.910 1.00 98.12 178 ARG A N 1
ATOM 1425 C CA . ARG A 1 178 ? 12.527 -7.950 -17.126 1.00 98.12 178 ARG A CA 1
ATOM 1426 C C . ARG A 1 178 ? 11.669 -7.990 -15.861 1.00 98.12 178 ARG A C 1
ATOM 1428 O O . ARG A 1 178 ? 11.071 -9.016 -15.555 1.00 98.12 178 ARG A O 1
ATOM 1435 N N . THR A 1 179 ? 11.567 -6.865 -15.156 1.00 97.75 179 THR A N 1
ATOM 1436 C CA . THR A 1 179 ? 10.746 -6.756 -13.939 1.00 97.75 179 THR A CA 1
ATOM 1437 C C . THR A 1 179 ? 9.260 -6.970 -14.249 1.00 97.75 179 THR A C 1
ATOM 1439 O O . THR A 1 179 ? 8.556 -7.654 -13.504 1.00 97.75 179 THR A O 1
ATOM 1442 N N . HIS A 1 180 ? 8.771 -6.398 -15.352 1.00 98.31 180 HIS A N 1
ATOM 1443 C CA . HIS A 1 180 ? 7.402 -6.597 -15.819 1.00 98.31 180 HIS A CA 1
ATOM 1444 C C . HIS A 1 180 ? 7.143 -8.059 -16.215 1.00 98.31 180 HIS A C 1
ATOM 1446 O O . HIS A 1 180 ? 6.125 -8.621 -15.813 1.00 98.31 180 HIS A O 1
ATOM 1452 N N . GLU A 1 181 ? 8.065 -8.704 -16.933 1.00 98.00 181 GLU A N 1
ATOM 1453 C CA . GLU A 1 181 ? 7.951 -10.122 -17.292 1.00 98.00 181 GLU A CA 1
ATOM 1454 C C . GLU A 1 181 ? 7.912 -11.040 -16.067 1.00 98.00 181 GLU A C 1
ATOM 1456 O O . GLU A 1 181 ? 7.079 -11.945 -16.001 1.00 98.00 181 GLU A O 1
ATOM 1461 N N . GLU A 1 182 ? 8.794 -10.814 -15.091 1.00 98.00 182 GLU A N 1
ATOM 1462 C CA . GLU A 1 182 ? 8.853 -11.588 -13.846 1.00 98.00 182 GLU A CA 1
ATOM 1463 C C . GLU A 1 182 ? 7.535 -11.478 -13.062 1.00 98.00 182 GLU A C 1
ATOM 1465 O O . GLU A 1 182 ? 6.948 -12.495 -12.687 1.00 98.00 182 GLU A O 1
ATOM 1470 N N . LYS A 1 183 ? 7.010 -10.258 -12.894 1.00 97.88 183 LYS A N 1
ATOM 1471 C CA . LYS A 1 183 ? 5.719 -10.021 -12.226 1.00 97.88 183 LYS A CA 1
ATOM 1472 C C . LYS A 1 183 ? 4.538 -10.607 -13.001 1.00 97.88 183 LYS A C 1
ATOM 1474 O O . LYS A 1 183 ? 3.652 -11.211 -12.400 1.00 97.88 183 LYS A O 1
ATOM 1479 N N . SER A 1 184 ? 4.554 -10.504 -14.330 1.00 98.00 184 SER A N 1
ATOM 1480 C CA . SER A 1 184 ? 3.514 -11.071 -15.194 1.00 98.00 184 SER A CA 1
ATOM 1481 C C . SER A 1 184 ? 3.450 -12.597 -15.089 1.00 98.00 184 SER A C 1
ATOM 1483 O O . SER A 1 184 ? 2.358 -13.159 -14.983 1.00 98.00 184 SER A O 1
ATOM 1485 N N . LYS A 1 185 ? 4.603 -13.281 -15.033 1.00 98.12 185 LYS A N 1
ATOM 1486 C CA . LYS A 1 185 ? 4.666 -14.733 -14.785 1.00 98.12 185 LYS A CA 1
ATOM 1487 C C . LYS A 1 185 ? 4.066 -15.094 -13.428 1.00 98.12 185 LYS A C 1
ATOM 1489 O O . LYS A 1 185 ? 3.217 -15.978 -13.358 1.00 98.12 185 LYS A O 1
ATOM 1494 N N . LEU A 1 186 ? 4.431 -14.361 -12.378 1.00 97.50 186 LEU A N 1
ATOM 1495 C CA . LEU A 1 186 ? 3.893 -14.581 -11.036 1.00 97.50 186 LEU A CA 1
ATOM 1496 C C . LEU A 1 186 ? 2.365 -14.394 -10.984 1.00 97.50 186 LEU A C 1
ATOM 1498 O O . LEU A 1 186 ? 1.654 -15.214 -10.402 1.00 97.50 186 LEU A O 1
ATOM 1502 N N . TYR A 1 187 ? 1.839 -13.353 -11.636 1.00 98.00 187 TYR A N 1
ATOM 1503 C CA . TYR A 1 187 ? 0.395 -13.154 -11.775 1.00 98.00 187 TYR A CA 1
ATOM 1504 C C . TYR A 1 187 ? -0.279 -14.339 -12.484 1.00 98.00 187 TYR A C 1
ATOM 1506 O O . TYR A 1 187 ? -1.299 -14.838 -12.007 1.00 98.00 187 TYR A O 1
ATOM 1514 N N . GLN A 1 188 ? 0.303 -14.840 -13.579 1.00 97.88 188 GLN A N 1
ATOM 1515 C CA . GLN A 1 188 ? -0.229 -16.003 -14.297 1.00 97.88 188 GLN A CA 1
ATOM 1516 C C . GLN A 1 188 ? -0.271 -17.261 -13.418 1.00 97.88 188 GLN A C 1
ATOM 1518 O O . GLN A 1 188 ? -1.260 -17.993 -13.457 1.00 97.88 188 GLN A O 1
ATOM 1523 N N . GLU A 1 189 ? 0.757 -17.505 -12.602 1.00 97.50 189 GLU A N 1
ATOM 1524 C CA . GLU A 1 189 ? 0.796 -18.636 -11.665 1.00 97.50 189 GLU A CA 1
ATOM 1525 C C . GLU A 1 189 ? -0.326 -18.553 -10.619 1.00 97.50 189 GLU A C 1
ATOM 1527 O O . GLU A 1 189 ? -1.068 -19.523 -10.408 1.00 97.50 189 GLU A O 1
ATOM 1532 N N . TYR A 1 190 ? -0.504 -17.387 -9.990 1.00 97.31 190 TYR A N 1
ATOM 1533 C CA . TYR A 1 190 ? -1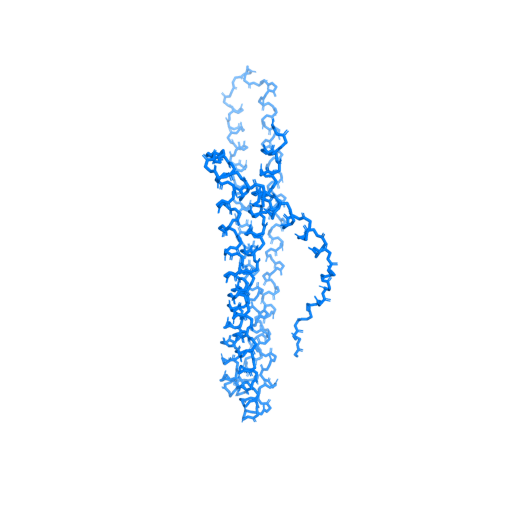.583 -17.183 -9.022 1.00 97.31 190 TYR A CA 1
ATOM 1534 C C . TYR A 1 190 ? -2.965 -17.278 -9.663 1.00 97.31 190 TYR A C 1
ATOM 1536 O O . TYR A 1 190 ? -3.871 -17.876 -9.079 1.00 97.31 190 TYR A O 1
ATOM 1544 N N . GLU A 1 191 ? -3.123 -16.769 -10.881 1.00 96.81 191 GLU A N 1
ATOM 1545 C CA . GLU A 1 191 ? -4.383 -16.834 -11.612 1.00 96.81 191 GLU A CA 1
ATOM 1546 C C . GLU A 1 191 ? -4.754 -18.280 -11.977 1.00 96.81 191 GLU A C 1
ATOM 1548 O O . GLU A 1 191 ? -5.889 -18.716 -11.762 1.00 96.81 191 GLU A O 1
ATOM 1553 N N . GLN A 1 192 ? -3.788 -19.085 -12.427 1.00 97.75 192 GLN A N 1
ATOM 1554 C CA . GLN A 1 192 ? -3.995 -20.516 -12.670 1.00 97.75 192 GLN A CA 1
ATOM 1555 C C . GLN A 1 192 ? -4.394 -21.261 -11.390 1.00 97.75 192 GLN A C 1
ATOM 1557 O O . GLN A 1 192 ? -5.328 -22.077 -11.398 1.00 97.75 192 GLN A O 1
ATOM 1562 N N . LYS A 1 193 ? -3.726 -20.962 -10.268 1.00 97.31 193 LYS A N 1
ATOM 1563 C CA . LYS A 1 193 ? -4.067 -21.514 -8.951 1.00 97.31 193 LYS A CA 1
ATOM 1564 C C . LYS A 1 193 ? -5.489 -21.121 -8.539 1.00 97.31 193 LYS A C 1
ATOM 1566 O O . LYS A 1 193 ? -6.259 -21.991 -8.124 1.00 97.31 193 LYS A O 1
ATOM 1571 N N . ARG A 1 194 ? -5.866 -19.849 -8.708 1.00 97.31 194 ARG A N 1
ATOM 1572 C CA . ARG A 1 194 ? -7.208 -19.320 -8.421 1.00 97.31 194 ARG A CA 1
ATOM 1573 C C . ARG A 1 194 ? -8.279 -20.057 -9.220 1.00 97.31 194 ARG A C 1
ATOM 1575 O O . ARG A 1 194 ? -9.229 -20.567 -8.629 1.00 97.31 194 ARG A O 1
ATOM 1582 N N . VAL A 1 195 ? -8.101 -20.191 -10.536 1.00 97.12 195 VAL A N 1
ATOM 1583 C CA . VAL A 1 195 ? -9.040 -20.901 -11.426 1.00 97.12 195 VAL A CA 1
ATOM 1584 C C . VAL A 1 195 ? -9.161 -22.381 -11.052 1.00 97.12 195 VAL A C 1
ATOM 1586 O O . VAL A 1 195 ? -10.263 -22.935 -11.026 1.00 97.12 195 VAL A O 1
ATOM 1589 N N . THR A 1 196 ? -8.046 -23.032 -10.719 1.00 97.44 196 THR A N 1
ATOM 1590 C CA . THR A 1 196 ? -8.040 -24.441 -10.295 1.00 97.44 196 THR A CA 1
ATOM 1591 C C . THR A 1 196 ? -8.830 -24.635 -8.999 1.00 97.44 196 THR A C 1
ATOM 1593 O O . THR A 1 196 ? -9.687 -25.519 -8.919 1.00 97.44 196 THR A O 1
ATOM 1596 N N . LEU A 1 197 ? -8.605 -23.769 -8.005 1.00 96.38 197 LEU A N 1
ATOM 1597 C CA . LEU A 1 197 ? -9.335 -23.773 -6.734 1.00 96.38 197 LEU A CA 1
ATOM 1598 C C . LEU A 1 197 ? -10.817 -23.422 -6.913 1.00 96.38 197 LEU A C 1
ATOM 1600 O O . LEU A 1 197 ? -11.674 -24.034 -6.278 1.00 96.38 197 LEU A O 1
ATOM 1604 N N . GLN A 1 198 ? -11.144 -22.496 -7.816 1.00 95.31 198 GLN A N 1
ATOM 1605 C CA . GLN A 1 198 ? -12.527 -22.135 -8.127 1.00 95.31 198 GLN A CA 1
ATOM 1606 C C . GLN A 1 198 ? -13.325 -23.341 -8.637 1.00 95.31 198 GLN A C 1
ATOM 1608 O O . GLN A 1 198 ? -14.476 -23.552 -8.242 1.00 95.31 198 GLN A O 1
ATOM 1613 N N . ARG A 1 199 ? -12.708 -24.152 -9.506 1.00 96.44 199 ARG A N 1
ATOM 1614 C CA . ARG A 1 199 ? -13.327 -25.360 -10.065 1.00 96.44 199 ARG A CA 1
ATOM 1615 C C . ARG A 1 199 ? -13.521 -26.438 -9.001 1.00 96.44 199 ARG A C 1
ATOM 1617 O O . ARG A 1 199 ? -14.609 -27.003 -8.915 1.00 96.44 199 ARG A O 1
ATOM 1624 N N . SER A 1 200 ? -12.505 -26.703 -8.179 1.00 96.00 200 SER A N 1
ATOM 1625 C CA . SER A 1 200 ? -12.548 -27.782 -7.183 1.00 96.00 200 SER A CA 1
ATOM 1626 C C . SER A 1 200 ? -13.400 -27.451 -5.949 1.00 96.00 200 SER A C 1
ATOM 1628 O O . SER A 1 200 ? -14.007 -28.350 -5.368 1.00 96.00 200 SER A O 1
ATOM 1630 N N . LEU A 1 201 ? -13.514 -26.173 -5.566 1.00 95.62 201 LEU A N 1
ATOM 1631 C CA . LEU A 1 201 ? -14.174 -25.737 -4.325 1.00 95.62 201 LEU A CA 1
ATOM 1632 C C . LEU A 1 201 ? -15.523 -25.028 -4.538 1.00 95.62 201 LEU A C 1
ATOM 1634 O O . LEU A 1 201 ? -16.066 -24.458 -3.590 1.00 95.62 201 LEU A O 1
ATOM 1638 N N . LYS A 1 202 ? -16.112 -25.095 -5.742 1.00 95.50 202 LYS A N 1
ATOM 1639 C CA . LYS A 1 202 ? -17.319 -24.339 -6.149 1.00 95.50 202 LYS A CA 1
ATOM 1640 C C . LYS A 1 202 ? -18.439 -24.299 -5.097 1.00 95.50 202 LYS A C 1
ATOM 1642 O O . LYS A 1 202 ? -18.953 -23.229 -4.788 1.00 95.50 202 LYS A O 1
ATOM 1647 N N . ARG A 1 203 ? -18.821 -25.449 -4.524 1.00 95.25 203 ARG A N 1
ATOM 1648 C CA . ARG A 1 203 ? -19.900 -25.524 -3.513 1.00 95.25 203 ARG A CA 1
ATOM 1649 C C . ARG A 1 203 ? -19.531 -24.813 -2.208 1.00 95.25 203 ARG A C 1
ATOM 1651 O O . ARG A 1 203 ? -20.361 -24.101 -1.651 1.00 95.25 203 ARG A O 1
ATOM 1658 N N . SER A 1 204 ? -18.300 -25.005 -1.734 1.00 95.62 204 SER A N 1
ATOM 1659 C CA . SER A 1 204 ? -17.805 -24.369 -0.509 1.00 95.62 204 SER A CA 1
ATOM 1660 C C . SER A 1 204 ? -17.730 -22.855 -0.676 1.00 95.62 204 SER A C 1
ATOM 1662 O O . SER A 1 204 ? -18.179 -22.151 0.216 1.00 95.62 204 SER A O 1
ATOM 1664 N N . ILE A 1 205 ? -17.261 -22.377 -1.836 1.00 95.31 205 ILE A N 1
ATOM 1665 C CA . ILE A 1 205 ? -17.160 -20.946 -2.167 1.00 95.31 205 ILE A CA 1
ATOM 1666 C C . ILE A 1 205 ? -18.533 -20.272 -2.125 1.00 95.31 205 ILE A C 1
ATOM 1668 O O . ILE A 1 205 ? -18.688 -19.239 -1.479 1.00 95.31 205 ILE A O 1
ATOM 1672 N N . VAL A 1 206 ? -19.539 -20.865 -2.781 1.00 96.06 206 VAL A N 1
ATOM 1673 C CA . VAL A 1 206 ? -20.901 -20.306 -2.810 1.00 96.06 206 VAL A CA 1
ATOM 1674 C C . VAL A 1 206 ? -21.499 -20.261 -1.406 1.00 96.06 206 VAL A C 1
ATOM 1676 O O . VAL A 1 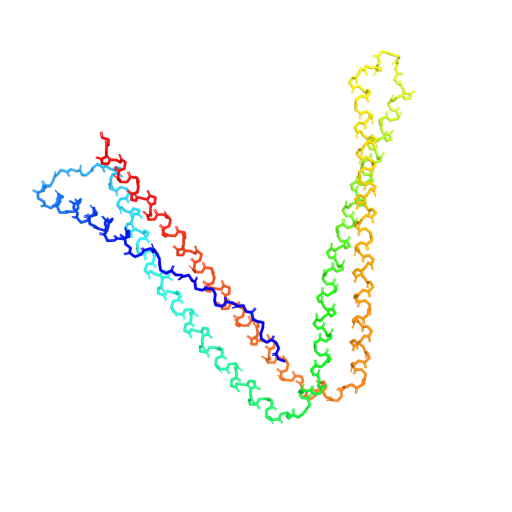206 ? -22.066 -19.246 -1.015 1.00 96.06 206 VAL A O 1
ATOM 1679 N N . LYS A 1 207 ? -21.344 -21.336 -0.624 1.00 96.00 207 LYS A N 1
ATOM 1680 C CA . LYS A 1 207 ? -21.894 -21.401 0.735 1.00 96.00 207 LYS A CA 1
ATOM 1681 C C . LYS A 1 207 ? -21.174 -20.454 1.702 1.00 96.00 207 LYS A C 1
ATOM 1683 O O . LYS A 1 207 ? -21.820 -19.879 2.567 1.00 96.00 207 LYS A O 1
ATOM 1688 N N . SER A 1 208 ? -19.859 -20.281 1.569 1.00 96.38 208 SER A N 1
ATOM 1689 C CA . SER A 1 208 ? -19.070 -19.415 2.451 1.00 96.38 208 SER A CA 1
ATOM 1690 C C . SER A 1 208 ? -19.131 -17.933 2.080 1.00 96.38 208 SER A C 1
ATOM 1692 O O . SER A 1 208 ? -18.661 -17.111 2.861 1.00 96.38 208 SER A O 1
ATOM 1694 N N . LYS A 1 209 ? -19.678 -17.579 0.910 1.00 95.69 209 LYS A N 1
ATOM 1695 C CA . LYS A 1 209 ? -19.710 -16.204 0.396 1.00 95.69 209 LYS A CA 1
ATOM 1696 C C . LYS A 1 209 ? -20.224 -15.161 1.409 1.00 95.69 209 LYS A C 1
ATOM 1698 O O . LYS A 1 209 ? -19.502 -14.196 1.629 1.00 95.69 209 LYS A O 1
ATOM 1703 N N . PRO A 1 210 ? -21.348 -15.367 2.130 1.00 96.50 210 PRO A N 1
ATOM 1704 C CA . PRO A 1 210 ? -21.834 -14.379 3.101 1.00 96.50 210 PRO A CA 1
ATOM 1705 C C . PRO A 1 210 ? -20.832 -14.046 4.216 1.00 96.50 210 PRO A C 1
ATOM 1707 O O . PRO A 1 210 ? -20.810 -12.923 4.712 1.00 96.50 210 PRO A O 1
ATOM 1710 N N . TYR A 1 211 ? -19.993 -15.011 4.613 1.00 97.00 211 TYR A N 1
ATOM 1711 C CA . TYR A 1 211 ? -18.937 -14.779 5.598 1.00 97.00 211 TYR A CA 1
ATOM 1712 C C . TYR A 1 211 ? -17.808 -13.922 5.029 1.00 97.00 211 TYR A C 1
ATOM 1714 O O . TYR A 1 211 ? -17.372 -12.989 5.695 1.00 97.00 211 TYR A O 1
ATOM 1722 N N . PHE A 1 212 ? -17.337 -14.227 3.817 1.00 96.50 212 PHE A N 1
ATOM 1723 C CA . PHE A 1 212 ? -16.238 -13.480 3.204 1.00 96.50 212 PHE A CA 1
ATOM 1724 C C . PHE A 1 212 ? -16.668 -12.065 2.799 1.00 96.50 212 PHE A C 1
ATOM 1726 O O . PHE A 1 212 ? -15.925 -11.135 3.087 1.00 96.50 212 PHE A O 1
ATOM 1733 N N . ASP A 1 213 ? -17.891 -11.880 2.294 1.00 95.69 213 ASP A N 1
ATOM 1734 C CA . ASP A 1 213 ? -18.455 -10.552 2.011 1.00 95.69 213 ASP A CA 1
ATOM 1735 C C . ASP A 1 213 ? -18.586 -9.723 3.309 1.00 95.69 213 ASP A C 1
ATOM 1737 O O . ASP A 1 213 ? -18.234 -8.545 3.362 1.00 95.69 213 ASP A O 1
ATOM 1741 N N . ALA A 1 214 ? -19.065 -10.325 4.407 1.00 95.56 214 ALA A N 1
ATOM 1742 C CA . ALA A 1 214 ? -19.134 -9.641 5.702 1.00 95.56 214 ALA A CA 1
ATOM 1743 C C . ALA A 1 214 ? -17.740 -9.317 6.267 1.00 95.56 214 ALA A C 1
ATOM 1745 O O . ALA A 1 214 ? -17.564 -8.279 6.904 1.00 95.56 214 ALA A O 1
ATOM 1746 N N . LYS A 1 215 ? -16.757 -10.196 6.035 1.00 95.88 215 LYS A N 1
ATOM 1747 C CA . LYS A 1 215 ? -15.368 -10.007 6.460 1.00 95.88 215 LYS A CA 1
ATOM 1748 C C . LYS A 1 215 ? -14.713 -8.857 5.706 1.00 95.88 215 LYS A C 1
ATOM 1750 O O . LYS A 1 215 ? -14.087 -8.026 6.346 1.00 95.88 215 LYS A O 1
ATOM 1755 N N . GLU A 1 216 ? -14.883 -8.795 4.392 1.00 95.25 216 GLU A N 1
ATOM 1756 C CA . GLU A 1 216 ? -14.346 -7.723 3.552 1.00 95.25 216 GLU A CA 1
ATOM 1757 C C . GLU A 1 216 ? -14.923 -6.358 3.949 1.00 95.25 216 GLU A C 1
ATOM 1759 O O . GLU A 1 216 ? -14.175 -5.410 4.175 1.00 95.25 216 GLU A O 1
ATOM 1764 N N . ASN A 1 217 ? -16.243 -6.277 4.148 1.00 95.44 217 ASN A N 1
ATOM 1765 C CA . ASN A 1 217 ? -16.886 -5.049 4.621 1.00 95.44 217 ASN A CA 1
ATOM 1766 C C . ASN A 1 217 ? -16.358 -4.606 5.994 1.00 95.44 217 ASN A C 1
ATOM 1768 O O . ASN A 1 217 ? -16.062 -3.428 6.187 1.00 95.44 217 ASN A O 1
ATOM 1772 N N . ALA A 1 218 ? -16.195 -5.549 6.928 1.00 95.75 218 ALA A N 1
ATOM 1773 C CA . ALA A 1 218 ? -15.618 -5.269 8.239 1.00 95.75 218 ALA A CA 1
ATOM 1774 C C . ALA A 1 218 ? -14.155 -4.808 8.138 1.00 95.75 218 ALA A C 1
ATOM 1776 O O . ALA A 1 218 ? -13.757 -3.865 8.815 1.00 95.75 218 ALA A O 1
ATOM 1777 N N . GLU A 1 219 ? -13.347 -5.449 7.290 1.00 95.06 219 GLU A N 1
ATOM 1778 C CA . GLU A 1 219 ? -11.957 -5.054 7.043 1.00 95.06 219 GLU A CA 1
ATOM 1779 C C . GLU A 1 219 ? -11.875 -3.629 6.482 1.00 95.06 219 GLU A C 1
ATOM 1781 O O . GLU A 1 219 ? -11.068 -2.837 6.967 1.00 95.06 219 GLU A O 1
ATOM 1786 N N . HIS A 1 220 ? -12.745 -3.273 5.535 1.00 96.00 220 HIS A N 1
ATOM 1787 C CA . HIS A 1 220 ? -12.808 -1.930 4.963 1.00 96.00 220 HIS A CA 1
ATOM 1788 C C . HIS A 1 220 ? -13.246 -0.869 5.986 1.00 96.00 220 HIS A C 1
ATOM 1790 O O . HIS A 1 220 ? -12.608 0.178 6.108 1.00 96.00 220 HIS A O 1
ATOM 1796 N N . GLU A 1 221 ? -14.300 -1.135 6.764 1.00 94.88 221 GLU A N 1
ATOM 1797 C CA . GLU A 1 221 ? -14.774 -0.226 7.817 1.00 94.88 221 GLU A CA 1
ATOM 1798 C C . GLU A 1 221 ? -13.687 0.035 8.870 1.00 94.88 221 GLU A C 1
ATOM 1800 O O . GLU A 1 221 ? -13.367 1.188 9.175 1.00 94.88 221 GLU A O 1
ATOM 1805 N N . LEU A 1 222 ? -13.057 -1.032 9.368 1.00 96.75 222 LEU A N 1
ATOM 1806 C CA . LEU A 1 222 ? -11.982 -0.942 10.354 1.00 96.75 222 LEU A CA 1
ATOM 1807 C C . LEU A 1 222 ? -10.747 -0.233 9.795 1.00 96.75 222 LEU A C 1
ATOM 1809 O O . LEU A 1 222 ? -10.082 0.501 10.526 1.00 96.75 222 LEU A O 1
ATOM 1813 N N . GLN A 1 223 ? -10.432 -0.425 8.512 1.00 96.94 223 GLN A N 1
ATOM 1814 C CA . GLN A 1 223 ? -9.330 0.280 7.866 1.00 96.94 223 GLN A CA 1
ATOM 1815 C C . GLN A 1 223 ? -9.600 1.786 7.779 1.00 96.94 223 GLN A C 1
ATOM 1817 O O . GLN A 1 223 ? -8.710 2.578 8.081 1.00 96.94 223 GLN A O 1
ATOM 1822 N N . ASN A 1 224 ? -10.825 2.196 7.444 1.00 95.38 224 ASN A N 1
ATOM 1823 C CA . ASN A 1 224 ? -11.195 3.613 7.413 1.00 95.38 224 ASN A CA 1
ATOM 1824 C C . ASN A 1 224 ? -11.112 4.261 8.801 1.00 95.38 224 ASN A C 1
ATOM 1826 O O . ASN A 1 224 ? -10.604 5.374 8.937 1.00 95.38 224 ASN A O 1
ATOM 1830 N N . GLN A 1 225 ? -11.548 3.551 9.843 1.00 95.75 225 GLN A N 1
ATOM 1831 C CA . GLN A 1 225 ? -11.421 4.018 11.226 1.00 95.75 225 GLN A CA 1
ATOM 1832 C C . GLN A 1 225 ? -9.950 4.146 11.657 1.00 95.75 225 GLN A C 1
ATOM 1834 O O . GLN A 1 225 ? -9.585 5.145 12.273 1.00 95.75 225 GLN A O 1
ATOM 1839 N N . LYS A 1 226 ? -9.075 3.204 11.271 1.00 96.44 226 LYS A N 1
ATOM 1840 C CA . LYS A 1 226 ? -7.622 3.322 11.503 1.00 96.44 226 LYS A CA 1
ATOM 1841 C C . LYS A 1 226 ? -7.019 4.540 10.814 1.00 96.44 226 LYS A C 1
ATOM 1843 O O . LYS A 1 226 ? -6.307 5.301 11.459 1.00 96.44 226 LYS A O 1
ATOM 1848 N N . LEU A 1 227 ? -7.346 4.764 9.540 1.00 97.25 227 LEU A N 1
ATOM 1849 C CA . LEU A 1 227 ? -6.879 5.943 8.805 1.00 97.25 227 LEU A CA 1
ATOM 1850 C C . LEU A 1 227 ? -7.348 7.246 9.467 1.00 97.25 227 LEU A C 1
ATOM 1852 O O . LEU A 1 227 ? -6.603 8.223 9.503 1.00 97.25 227 LEU A O 1
ATOM 1856 N N . ARG A 1 228 ? -8.563 7.267 10.033 1.00 95.81 228 ARG A N 1
ATOM 1857 C CA . ARG A 1 228 ? -9.058 8.413 10.805 1.00 95.81 228 ARG A CA 1
ATOM 1858 C C . ARG A 1 228 ? -8.235 8.639 12.074 1.00 95.81 228 ARG A C 1
ATOM 1860 O O . ARG A 1 228 ? -7.851 9.778 12.324 1.00 95.81 228 ARG A O 1
ATOM 1867 N N . ILE A 1 229 ? -7.941 7.583 12.834 1.00 97.62 229 ILE A N 1
ATOM 1868 C CA . ILE A 1 229 ? -7.083 7.651 14.029 1.00 97.62 229 ILE A CA 1
ATOM 1869 C C . ILE A 1 229 ? -5.697 8.197 13.658 1.00 97.62 229 ILE A C 1
ATOM 1871 O O . ILE A 1 229 ? -5.239 9.157 14.273 1.00 97.62 229 ILE A O 1
ATOM 1875 N N . GLU A 1 230 ? -5.063 7.655 12.615 1.00 97.69 230 GLU A N 1
ATOM 1876 C CA . GLU A 1 230 ? -3.751 8.112 12.133 1.00 97.69 230 GLU A CA 1
ATOM 1877 C C . GLU A 1 230 ? -3.776 9.589 11.706 1.00 97.69 230 GLU A C 1
ATOM 1879 O O . GLU A 1 230 ? -2.856 10.352 12.014 1.00 97.69 230 GLU A O 1
ATOM 1884 N N . ALA A 1 231 ? -4.843 10.027 11.030 1.00 96.88 231 ALA A N 1
ATOM 1885 C CA . ALA A 1 231 ? -5.010 11.419 10.625 1.00 96.88 231 ALA A CA 1
ATOM 1886 C C . ALA A 1 231 ? -5.140 12.365 11.830 1.00 96.88 231 ALA A C 1
ATOM 1888 O O . ALA A 1 231 ? -4.493 13.414 11.847 1.00 96.88 231 ALA A O 1
ATOM 1889 N N . VAL A 1 232 ? -5.924 11.990 12.848 1.00 96.94 232 VAL A N 1
ATOM 1890 C CA . VAL A 1 232 ? -6.075 12.781 14.082 1.00 96.94 232 VAL A CA 1
ATOM 1891 C C . VAL A 1 232 ? -4.757 12.824 14.858 1.00 96.94 232 VAL A C 1
ATOM 1893 O O . VAL A 1 232 ? -4.321 13.900 15.253 1.00 96.94 232 VAL A O 1
ATOM 1896 N N . GLN A 1 233 ? -4.046 11.700 14.989 1.00 97.12 233 GLN A N 1
ATOM 1897 C CA . GLN A 1 233 ? -2.718 11.666 15.617 1.00 97.12 233 GLN A CA 1
ATOM 1898 C C . GLN A 1 233 ? -1.718 12.585 14.908 1.00 97.12 233 GLN A C 1
ATOM 1900 O O . GLN A 1 233 ? -0.967 13.323 15.552 1.00 97.12 233 GLN A O 1
ATOM 1905 N N . LYS A 1 234 ? -1.725 12.587 13.570 1.00 97.69 234 LYS A N 1
ATOM 1906 C CA . LYS A 1 234 ? -0.885 13.491 12.780 1.00 97.69 234 LYS A CA 1
ATOM 1907 C C . LYS A 1 234 ? -1.250 14.959 13.021 1.00 97.69 234 LYS A C 1
ATOM 1909 O O . LYS A 1 234 ? -0.339 15.781 13.135 1.00 97.69 234 LYS A O 1
ATOM 1914 N N . ALA A 1 235 ? -2.542 15.276 13.123 1.00 97.00 235 ALA A N 1
ATOM 1915 C CA . ALA A 1 235 ? -3.028 16.620 13.428 1.00 97.00 235 ALA A CA 1
ATOM 1916 C C . ALA A 1 235 ? -2.602 17.072 14.835 1.00 97.00 235 ALA A C 1
ATOM 1918 O O . ALA A 1 235 ? -2.057 18.163 14.970 1.00 97.00 235 ALA A O 1
ATOM 1919 N N . ILE A 1 236 ? -2.707 16.207 15.852 1.00 97.38 236 ILE A N 1
ATOM 1920 C CA . ILE A 1 236 ? -2.198 16.488 17.209 1.00 97.38 236 ILE A CA 1
ATOM 1921 C C . ILE A 1 236 ? -0.701 16.806 17.153 1.00 97.38 236 ILE A C 1
ATOM 1923 O O . ILE A 1 236 ? -0.246 17.801 17.715 1.00 97.38 236 ILE A O 1
ATOM 1927 N N . GLY A 1 237 ? 0.081 16.003 16.425 1.00 96.19 237 GLY A N 1
ATOM 1928 C CA . GLY A 1 237 ? 1.511 16.256 16.240 1.00 96.19 237 GLY A CA 1
ATOM 1929 C C . GLY A 1 237 ? 1.821 17.564 15.498 1.00 96.19 237 GLY A C 1
ATOM 1930 O O . GLY A 1 237 ? 2.907 18.123 15.653 1.00 96.19 237 GLY A O 1
ATOM 1931 N N . GLN A 1 238 ? 0.906 18.071 14.671 1.00 96.50 238 GLN A N 1
ATOM 1932 C CA . GLN A 1 238 ? 1.028 19.383 14.034 1.00 96.50 238 GLN A CA 1
ATOM 1933 C C . GLN A 1 238 ? 0.664 20.515 15.003 1.00 96.50 238 GLN A C 1
ATOM 1935 O O . GLN A 1 238 ? 1.449 21.453 15.133 1.00 96.50 238 GLN A O 1
ATOM 1940 N N . ALA A 1 239 ? -0.442 20.395 15.738 1.00 95.50 239 ALA A N 1
ATOM 1941 C CA . ALA A 1 239 ? -0.869 21.377 16.733 1.00 95.50 239 ALA A CA 1
ATOM 1942 C C . ALA A 1 239 ? 0.167 21.527 17.865 1.00 95.50 239 ALA A C 1
ATOM 1944 O O . ALA A 1 239 ? 0.570 22.640 18.196 1.00 95.50 239 ALA A O 1
ATOM 1945 N N . LYS A 1 240 ? 0.740 20.417 18.358 1.00 95.38 240 LYS A N 1
ATOM 1946 C CA . LYS A 1 240 ? 1.854 20.430 19.329 1.00 95.38 240 LYS A CA 1
ATOM 1947 C C . LYS A 1 240 ? 3.099 21.138 18.788 1.00 95.38 240 LYS A C 1
ATOM 1949 O O . LYS A 1 240 ? 3.794 21.820 19.536 1.00 95.38 240 LYS A O 1
ATOM 1954 N N . ARG A 1 241 ? 3.387 21.018 17.486 1.00 96.81 241 ARG A N 1
ATOM 1955 C CA . ARG A 1 241 ? 4.474 21.779 16.846 1.00 96.81 241 ARG A CA 1
ATOM 1956 C C . ARG A 1 241 ? 4.162 23.270 16.791 1.00 96.81 241 ARG A C 1
ATOM 1958 O O . ARG A 1 241 ? 5.039 24.057 17.118 1.00 96.81 241 ARG A O 1
ATOM 1965 N N . MET A 1 242 ? 2.933 23.646 16.438 1.00 94.12 242 MET A N 1
ATOM 1966 C CA . MET A 1 242 ? 2.497 25.046 16.427 1.00 94.12 242 MET A CA 1
ATOM 1967 C C . MET A 1 242 ? 2.576 25.679 17.818 1.00 94.12 242 MET A C 1
ATOM 1969 O O . MET A 1 242 ? 3.107 26.780 17.937 1.00 94.12 242 MET A O 1
ATOM 1973 N N . TYR A 1 243 ? 2.146 24.957 18.856 1.00 94.62 243 TYR A N 1
ATOM 1974 C CA . TYR A 1 243 ? 2.288 25.375 20.251 1.00 94.62 243 TYR A CA 1
ATOM 1975 C C . TYR A 1 243 ? 3.758 25.614 20.622 1.00 94.62 243 TYR A C 1
ATOM 1977 O O . TYR A 1 243 ? 4.120 26.701 21.060 1.00 94.62 243 TYR A O 1
ATOM 1985 N N . ARG A 1 244 ? 4.644 24.643 20.349 1.00 94.81 244 ARG A N 1
ATOM 1986 C CA . ARG A 1 244 ? 6.091 24.783 20.603 1.00 94.81 244 ARG A CA 1
ATOM 1987 C C . ARG A 1 244 ? 6.701 25.978 19.863 1.00 94.81 244 ARG A C 1
ATOM 1989 O O . ARG A 1 244 ? 7.538 26.671 20.429 1.00 94.81 244 ARG A O 1
ATOM 1996 N N . THR A 1 245 ? 6.296 26.228 18.617 1.00 94.62 245 THR A N 1
ATOM 1997 C CA . THR A 1 245 ? 6.759 27.396 17.854 1.00 94.62 245 THR A CA 1
ATOM 1998 C C . THR A 1 245 ? 6.291 28.708 18.479 1.00 94.62 245 THR A C 1
ATOM 2000 O O . THR A 1 245 ? 7.105 29.617 18.592 1.00 94.62 245 THR A O 1
ATOM 2003 N N . ALA A 1 246 ? 5.029 28.801 18.908 1.00 91.81 246 ALA A N 1
ATOM 2004 C CA . ALA A 1 246 ? 4.507 29.992 19.579 1.00 91.81 246 ALA A CA 1
ATOM 2005 C C . ALA A 1 246 ? 5.269 30.280 20.884 1.00 91.81 246 ALA A C 1
ATOM 2007 O O . ALA A 1 246 ? 5.701 31.406 21.109 1.00 91.81 246 ALA A O 1
ATOM 2008 N N . LEU A 1 247 ? 5.543 29.247 21.689 1.00 92.88 247 LEU A N 1
ATOM 2009 C CA . LEU A 1 247 ? 6.329 29.394 22.918 1.00 92.88 247 LEU A CA 1
ATOM 2010 C C . LEU A 1 247 ? 7.767 29.846 22.664 1.00 92.88 247 LEU A C 1
ATOM 2012 O O . LEU A 1 247 ? 8.244 30.750 23.337 1.00 92.88 247 LEU A O 1
ATOM 2016 N N . ASN A 1 248 ? 8.450 29.265 21.676 1.00 92.38 248 ASN A N 1
ATOM 2017 C CA . ASN A 1 248 ? 9.809 29.692 21.337 1.00 92.38 248 ASN A CA 1
ATOM 2018 C C . ASN A 1 248 ? 9.835 31.137 20.797 1.00 92.38 248 ASN A C 1
ATOM 2020 O O . ASN A 1 248 ? 10.813 31.854 20.985 1.00 92.38 248 ASN A O 1
ATOM 2024 N N . ASN A 1 249 ? 8.774 31.574 20.108 1.00 90.44 249 ASN A N 1
ATOM 2025 C CA . ASN A 1 249 ? 8.649 32.959 19.663 1.00 90.44 249 ASN A CA 1
ATOM 2026 C C . ASN A 1 249 ? 8.436 33.910 20.846 1.00 90.44 249 ASN A C 1
ATOM 2028 O O . ASN A 1 249 ? 9.060 34.966 20.860 1.00 90.44 249 ASN A O 1
ATOM 2032 N N . LEU A 1 250 ? 7.606 33.533 21.824 1.00 90.06 250 LEU A N 1
ATOM 2033 C CA . LEU A 1 250 ? 7.416 34.292 23.065 1.00 90.06 250 LEU A CA 1
ATOM 2034 C C . LEU A 1 250 ? 8.715 34.408 23.865 1.00 90.06 250 LEU A C 1
ATOM 2036 O O . LEU A 1 250 ? 9.051 35.500 24.302 1.00 90.06 250 LEU A O 1
ATOM 2040 N N . GLU A 1 251 ? 9.466 33.312 23.996 1.00 87.81 251 GLU A N 1
ATOM 2041 C CA . GLU A 1 251 ? 10.782 33.293 24.648 1.00 87.81 251 GLU A CA 1
ATOM 2042 C C . GLU A 1 251 ? 11.742 34.274 23.965 1.00 87.81 251 GLU A C 1
ATOM 2044 O O . GLU A 1 251 ? 12.299 35.144 24.622 1.00 87.81 251 GLU A O 1
ATOM 2049 N N . ARG A 1 252 ? 11.835 34.236 22.630 1.00 89.62 252 ARG A N 1
ATOM 2050 C CA . ARG A 1 252 ? 12.669 35.180 21.875 1.00 89.62 252 ARG A CA 1
ATOM 2051 C C . ARG A 1 252 ? 12.226 36.635 22.041 1.00 89.62 252 ARG A C 1
ATOM 2053 O O . ARG A 1 252 ? 13.079 37.497 22.170 1.00 89.62 252 ARG A O 1
ATOM 2060 N N . ILE A 1 253 ? 10.920 36.916 22.016 1.00 87.00 253 ILE A N 1
ATOM 2061 C CA . ILE A 1 253 ? 10.406 38.281 22.227 1.00 87.00 253 ILE A CA 1
ATOM 2062 C C . ILE A 1 253 ? 10.713 38.754 23.655 1.00 87.00 253 ILE A C 1
ATOM 2064 O O . ILE A 1 253 ? 10.969 39.931 23.857 1.00 87.00 253 ILE A O 1
ATOM 2068 N N . SER A 1 254 ? 10.715 37.848 24.636 1.00 78.50 254 SER A N 1
ATOM 2069 C CA . SER A 1 254 ? 11.070 38.164 26.022 1.00 78.50 254 SER A CA 1
ATOM 2070 C C . SER A 1 254 ? 12.574 38.376 26.245 1.00 78.50 254 SER A C 1
ATOM 2072 O O . SER A 1 254 ? 12.939 38.947 27.272 1.00 78.50 254 SER A O 1
ATOM 2074 N N . GLU A 1 255 ? 13.437 37.872 25.358 1.00 81.12 255 GLU A N 1
ATOM 2075 C CA . GLU A 1 255 ? 14.898 38.055 25.399 1.00 81.12 255 GLU A CA 1
ATOM 2076 C C . GLU A 1 255 ? 15.381 39.322 24.659 1.00 81.12 255 GLU A C 1
ATOM 2078 O O . GLU A 1 255 ? 16.537 39.716 24.839 1.00 81.12 255 GLU A O 1
ATOM 2083 N N . GLU A 1 256 ? 14.531 39.928 23.819 1.00 75.81 256 GLU A N 1
ATOM 2084 C CA . GLU A 1 256 ? 14.774 41.193 23.093 1.00 75.81 256 GLU A CA 1
ATOM 2085 C C . GLU A 1 256 ? 14.598 42.429 23.994 1.00 75.81 256 GLU A C 1
ATOM 2087 O O . GLU A 1 256 ? 15.427 43.363 23.851 1.00 75.81 256 GLU A O 1
#

Sequence (256 aa):
MSFLSISSKSLENDDNHHHHTKDSLINEIVEKSDETNDEPLDPRIQIELERANAATSEINNLETQLDEAQQLFQTSFNNCKQRLAVLAKDLGSCVERARPFYDACKQAEEAQSETQKAAQEYQRSVEIYRVAKETLSLAESKLLKADKREFDAAWQEYVNHATMKVMQAEQDKTRSERTHEEKSKLYQEYEQKRVTLQRSLKRSIVKSKPYFDAKENAEHELQNQKLRIEAVQKAIGQAKRMYRTALNNLERISEE

Foldseek 3Di:
DCPDDDDPDDPDDDPPPVVVVLVVVVVVVVVVVVVDPDDDDDVLLVVLVVLLVVLVVLLVVLVVVLVVLVVVLVVLVVVLVVVLVVLCVVLDPLQVLCVQLVVLVVQLVVLVVQLVVLVVQLVVLVVQLVVLVVQLVVLVVCVVVDDPVVPDPVSVVSNVVSVVSNVVSVVSNVVSVVSSVVSVVSSVVSVVSNVVSCVVSVVSCVSCVVSVVSVVVSVVVSVVSVVVSVVSVVSSVVSVVSSVVSSVSSVVVVVD

Radius of gyration: 31.91 Å; chains: 1; bounding box: 58×77×82 Å

Secondary structure (DSSP, 8-state):
--------------SSSSHHHHHHHHHHHHHHHHSSTTPPPPHHHHHHHHHHHHHHHHHHHHHHHHHHHHHHHHHHHHHHHHHHHHHHHHHTHHHHHHHHHHHHHHHHHHHHHHHHHHHHHHHHHHHHHHHHHHHHHHHHHHHHH--GGG--HHHHHHHHHHHHHHHHHHHHHHHHHHHHHHHHHHHHHHHHHHHHHHHHTHHHHHHHHHHHHHHHHHHHHHHHHHHHHHHHHHHHHHHHHHHHHHHHHHHHHHH-